Protein AF-A0A2D5MUA2-F1 (afdb_monomer_lite)

Radius of gyration: 17.24 Å; chains: 1; bounding box: 41×40×45 Å

pLDDT: mean 91.37, std 7.73, range [57.62, 98.69]

Structure (mmCIF, N/CA/C/O backbone):
data_AF-A0A2D5MUA2-F1
#
_entry.id   AF-A0A2D5MUA2-F1
#
loop_
_atom_site.group_PDB
_atom_site.id
_atom_site.type_symbol
_atom_site.label_atom_id
_atom_site.label_alt_id
_atom_site.label_comp_id
_atom_site.label_asym_id
_atom_site.label_entity_id
_atom_site.label_seq_id
_atom_site.pdbx_PDB_ins_code
_atom_site.Cartn_x
_atom_site.Cartn_y
_atom_site.Cartn_z
_atom_site.occupancy
_atom_site.B_iso_or_equiv
_atom_site.auth_seq_id
_atom_site.auth_comp_id
_atom_site.auth_asym_id
_atom_site.auth_atom_id
_atom_site.pdbx_PDB_model_num
ATOM 1 N N . MET A 1 1 ? 4.740 -18.039 5.216 1.00 57.62 1 MET A N 1
ATOM 2 C CA . MET A 1 1 ? 4.989 -17.213 6.431 1.00 57.62 1 MET A CA 1
ATOM 3 C C . MET A 1 1 ? 3.666 -16.824 7.130 1.00 57.62 1 MET A C 1
ATOM 5 O O . MET A 1 1 ? 2.622 -16.902 6.492 1.00 57.62 1 MET A O 1
ATOM 9 N N . SER A 1 2 ? 3.647 -16.429 8.418 1.00 77.00 2 SER A N 1
ATOM 10 C CA . SER A 1 2 ? 2.430 -15.904 9.090 1.00 77.00 2 SER A CA 1
ATOM 11 C C . SER A 1 2 ? 2.646 -14.478 9.602 1.00 77.00 2 SER A C 1
ATOM 13 O O . SER A 1 2 ? 3.037 -14.285 10.750 1.00 77.00 2 SER A O 1
ATOM 15 N N . ILE A 1 3 ? 2.367 -13.485 8.755 1.00 90.31 3 ILE A N 1
ATOM 16 C CA . ILE A 1 3 ? 2.336 -12.070 9.146 1.00 90.31 3 ILE A CA 1
ATOM 17 C C . ILE A 1 3 ? 0.995 -11.782 9.832 1.00 90.31 3 ILE A C 1
ATOM 19 O O . ILE A 1 3 ? -0.058 -12.104 9.282 1.00 90.31 3 ILE A O 1
ATOM 23 N N . LYS A 1 4 ? 1.037 -11.194 11.031 1.00 88.94 4 LYS A N 1
ATOM 24 C CA . LYS A 1 4 ? -0.146 -10.701 11.751 1.00 88.94 4 LYS A CA 1
ATOM 25 C C . LYS A 1 4 ? -0.216 -9.185 11.624 1.00 88.94 4 LYS A C 1
ATOM 27 O O . LYS A 1 4 ? 0.810 -8.524 11.768 1.00 88.94 4 LYS A O 1
ATOM 32 N N . ILE A 1 5 ? -1.411 -8.648 11.393 1.00 94.19 5 ILE A N 1
ATOM 33 C CA . ILE A 1 5 ? -1.631 -7.202 11.363 1.00 94.19 5 ILE A CA 1
ATOM 34 C C . ILE A 1 5 ? -2.099 -6.752 12.752 1.00 94.19 5 ILE A C 1
ATOM 36 O O . ILE A 1 5 ? -3.148 -7.217 13.200 1.00 94.19 5 ILE A O 1
ATOM 40 N N . PRO A 1 6 ? -1.343 -5.892 13.455 1.00 91.88 6 PRO A N 1
ATOM 41 C CA . PRO A 1 6 ? -1.720 -5.403 14.776 1.00 91.88 6 PRO A CA 1
ATOM 42 C C . PRO A 1 6 ? -2.764 -4.287 14.646 1.00 91.88 6 PRO A C 1
ATOM 44 O O . PRO A 1 6 ? -2.433 -3.111 14.739 1.00 91.88 6 PRO A O 1
ATOM 47 N N . VAL A 1 7 ? -4.020 -4.656 14.394 1.00 93.94 7 VAL A N 1
ATOM 48 C CA . VAL A 1 7 ? -5.143 -3.708 14.398 1.00 93.94 7 VAL A CA 1
ATOM 49 C C . VAL A 1 7 ? -5.643 -3.564 15.839 1.00 93.94 7 VAL A C 1
ATOM 51 O O . VAL A 1 7 ? -5.918 -4.570 16.487 1.00 93.94 7 VAL A O 1
ATOM 54 N N . ILE A 1 8 ? -5.713 -2.338 16.366 1.00 93.62 8 ILE A N 1
ATOM 55 C CA . ILE A 1 8 ? -6.045 -2.061 17.792 1.00 93.62 8 ILE A CA 1
ATOM 56 C C . ILE A 1 8 ? -7.199 -1.050 17.920 1.00 93.62 8 ILE A C 1
ATOM 58 O O . ILE A 1 8 ? -7.918 -1.077 18.916 1.00 93.62 8 ILE A O 1
ATOM 62 N N . THR A 1 9 ? -7.408 -0.179 16.928 1.00 95.44 9 THR A N 1
ATOM 63 C CA . THR A 1 9 ? -8.441 0.872 16.934 1.00 95.44 9 THR A CA 1
ATOM 64 C C . THR A 1 9 ? -9.553 0.582 15.926 1.00 95.44 9 THR A C 1
ATOM 66 O O . THR A 1 9 ? -9.309 -0.006 14.876 1.00 95.44 9 THR A O 1
ATOM 69 N N . GLU A 1 10 ? -10.771 1.055 16.214 1.00 96.75 10 GLU A N 1
ATOM 70 C CA . GLU A 1 10 ? -11.901 0.996 15.268 1.00 96.75 10 GLU A CA 1
ATOM 71 C C . GLU A 1 10 ? -11.691 1.933 14.070 1.00 96.75 10 GLU A C 1
ATOM 73 O O . GLU A 1 10 ? -12.189 1.656 12.984 1.00 96.75 10 GLU A O 1
ATOM 78 N N . ASN A 1 11 ? -10.926 3.016 14.242 1.00 97.88 11 ASN A N 1
ATOM 79 C CA . ASN A 1 11 ? -10.557 3.941 13.174 1.00 97.88 11 ASN A CA 1
ATOM 80 C C . ASN A 1 11 ? -9.172 3.609 12.619 1.00 97.88 11 ASN A C 1
ATOM 82 O O . ASN A 1 11 ? -8.168 3.666 13.339 1.00 97.88 11 ASN A O 1
ATOM 86 N N . VAL A 1 12 ? -9.127 3.283 11.329 1.00 98.19 12 VAL A N 1
ATOM 87 C CA . VAL A 1 12 ? -7.906 2.927 10.611 1.00 98.19 12 VAL A CA 1
ATOM 88 C C . VAL A 1 12 ? -7.730 3.819 9.393 1.00 98.19 12 VAL A C 1
ATOM 90 O O . VAL A 1 12 ? -8.519 3.784 8.457 1.00 98.19 12 VAL A O 1
ATOM 93 N N . ILE A 1 13 ? -6.644 4.576 9.382 1.00 98.69 13 ILE A N 1
ATOM 94 C CA . ILE A 1 13 ? -6.144 5.336 8.245 1.00 98.69 13 ILE A CA 1
ATOM 95 C C . ILE A 1 13 ? -5.177 4.443 7.467 1.00 98.69 13 ILE A C 1
ATOM 97 O O . ILE A 1 13 ? -4.262 3.852 8.039 1.00 98.69 13 ILE A O 1
ATOM 101 N N . ILE A 1 14 ? -5.345 4.339 6.151 1.00 98.44 14 ILE A N 1
ATOM 102 C CA . ILE A 1 14 ? -4.476 3.523 5.292 1.00 98.44 14 ILE A CA 1
ATOM 103 C C . ILE A 1 14 ? -3.882 4.378 4.178 1.00 98.44 14 ILE A C 1
ATOM 105 O O . ILE A 1 14 ? -4.609 4.995 3.399 1.00 98.44 14 ILE A O 1
ATOM 109 N N . ARG A 1 15 ? -2.547 4.376 4.064 1.00 97.94 15 ARG A N 1
ATOM 110 C CA . ARG A 1 15 ? -1.851 4.930 2.892 1.00 97.94 15 ARG A CA 1
ATOM 111 C C . ARG A 1 15 ? -2.078 3.999 1.697 1.00 97.94 15 ARG A C 1
ATOM 113 O O . ARG A 1 15 ? -1.343 3.027 1.506 1.00 97.94 15 ARG A O 1
ATOM 120 N N . LEU A 1 16 ? -3.115 4.277 0.909 1.00 97.62 16 LEU A N 1
ATOM 121 C CA . LEU A 1 16 ? -3.556 3.444 -0.205 1.00 97.62 16 LEU A CA 1
ATOM 122 C C . LEU A 1 16 ? -2.986 3.973 -1.524 1.00 97.62 16 LEU A C 1
ATOM 124 O O . LEU A 1 16 ? -3.477 4.941 -2.095 1.00 97.62 16 LEU A O 1
ATOM 128 N N . SER A 1 17 ? -1.927 3.334 -2.016 1.00 94.69 17 SER A N 1
ATOM 129 C CA . SER A 1 17 ? -1.241 3.739 -3.253 1.00 94.69 17 SER A CA 1
ATOM 130 C C . SER A 1 17 ? -1.781 3.078 -4.526 1.00 94.69 17 SER A C 1
ATOM 132 O O . SER A 1 17 ? -1.343 3.427 -5.618 1.00 94.69 17 SER A O 1
ATOM 134 N N . GLY A 1 18 ? -2.660 2.078 -4.400 1.00 95.50 18 GLY A N 1
ATOM 135 C CA . GLY A 1 18 ? -3.057 1.205 -5.515 1.00 95.50 18 GLY A CA 1
ATOM 136 C C . GLY A 1 18 ? -2.026 0.120 -5.861 1.00 95.50 18 GLY A C 1
ATOM 137 O O . GLY A 1 18 ? -2.222 -0.653 -6.796 1.00 95.50 18 GLY A O 1
ATOM 138 N N . GLY A 1 19 ? -0.916 0.039 -5.120 1.00 96.75 19 GLY A N 1
ATOM 139 C CA . GLY A 1 19 ? 0.095 -1.008 -5.272 1.00 96.75 19 GLY A CA 1
ATOM 140 C C . GLY A 1 19 ? -0.270 -2.314 -4.559 1.00 96.75 19 GLY A C 1
ATOM 141 O O . GLY A 1 19 ? -1.112 -2.336 -3.664 1.00 96.75 19 GLY A O 1
ATOM 142 N N . ALA A 1 20 ? 0.418 -3.405 -4.922 1.00 97.75 20 ALA A N 1
ATOM 143 C CA . ALA A 1 20 ? 0.192 -4.735 -4.340 1.00 97.75 20 ALA A CA 1
ATOM 144 C C . ALA A 1 20 ? 0.259 -4.738 -2.806 1.00 97.75 20 ALA A C 1
ATOM 146 O O . ALA A 1 20 ? -0.588 -5.344 -2.152 1.00 97.75 20 ALA A O 1
ATOM 147 N N . ASP A 1 21 ? 1.257 -4.056 -2.247 1.00 98.00 21 ASP A N 1
ATOM 148 C CA . ASP A 1 21 ? 1.555 -4.063 -0.820 1.00 98.00 21 ASP A CA 1
ATOM 149 C C . ASP A 1 21 ? 0.457 -3.348 -0.003 1.00 98.00 21 ASP A C 1
ATOM 151 O O . ASP A 1 21 ? -0.008 -3.875 1.004 1.00 98.00 21 ASP A O 1
ATOM 155 N N . SER A 1 22 ? -0.011 -2.172 -0.440 1.00 98.06 22 SER A N 1
ATOM 156 C CA . SER A 1 22 ? -1.077 -1.437 0.263 1.00 98.06 22 SER A CA 1
ATOM 157 C C . SER A 1 22 ? -2.445 -2.108 0.105 1.00 98.06 22 SER A C 1
ATOM 159 O O . SER A 1 22 ? -3.216 -2.146 1.064 1.00 98.06 22 SER A O 1
ATOM 161 N N . ALA A 1 23 ? -2.717 -2.709 -1.057 1.00 98.44 23 ALA A N 1
ATOM 162 C CA . ALA A 1 23 ? -3.944 -3.455 -1.318 1.00 98.44 23 ALA A CA 1
ATOM 163 C C . ALA A 1 23 ? -4.088 -4.693 -0.416 1.00 98.44 23 ALA A C 1
ATOM 165 O O . ALA A 1 23 ? -5.120 -4.865 0.237 1.00 98.44 23 ALA A O 1
ATOM 166 N N . ILE A 1 24 ? -3.045 -5.531 -0.319 1.00 98.38 24 ILE A N 1
ATOM 167 C CA . ILE A 1 24 ? -3.094 -6.720 0.547 1.00 98.38 24 ILE A CA 1
ATOM 168 C C . ILE A 1 24 ? -3.141 -6.334 2.023 1.00 98.38 24 ILE A C 1
ATOM 170 O O . ILE A 1 24 ? -3.828 -6.990 2.800 1.00 98.38 24 ILE A O 1
ATOM 174 N N . LEU A 1 25 ? -2.448 -5.257 2.416 1.00 98.50 25 LEU A N 1
ATOM 175 C CA . LEU A 1 25 ? -2.487 -4.768 3.790 1.00 98.50 25 LEU A CA 1
ATOM 176 C C . LEU A 1 25 ? -3.910 -4.382 4.181 1.00 98.50 25 LEU A C 1
ATOM 178 O O . LEU A 1 25 ? -4.387 -4.813 5.226 1.00 98.50 25 LEU A O 1
ATOM 182 N N . LEU A 1 26 ? -4.595 -3.622 3.327 1.00 98.31 26 LEU A N 1
ATOM 183 C CA . LEU A 1 26 ? -5.971 -3.224 3.576 1.00 98.31 26 LEU A CA 1
ATOM 184 C C . LEU A 1 26 ? -6.907 -4.438 3.683 1.00 98.31 26 LEU A C 1
ATOM 186 O O . LEU A 1 26 ? -7.670 -4.537 4.643 1.00 98.31 26 LEU A O 1
ATOM 190 N N . TRP A 1 27 ? -6.785 -5.410 2.775 1.00 97.88 27 TRP A N 1
ATOM 191 C CA . TRP A 1 27 ? -7.544 -6.659 2.879 1.00 97.88 27 TRP A CA 1
ATOM 192 C C . TRP A 1 27 ? -7.291 -7.376 4.216 1.00 97.88 27 TRP A C 1
ATOM 194 O O . TRP A 1 27 ? -8.229 -7.813 4.889 1.00 97.88 27 TRP A O 1
ATOM 204 N N . MET A 1 28 ? -6.024 -7.468 4.637 1.00 97.31 28 MET A N 1
ATOM 205 C CA . MET A 1 28 ? -5.650 -8.129 5.887 1.00 97.31 28 MET A CA 1
ATOM 206 C C . MET A 1 28 ? -6.173 -7.381 7.119 1.00 97.31 28 MET A C 1
ATOM 208 O O . MET A 1 28 ? -6.610 -8.042 8.056 1.00 97.31 28 MET A O 1
ATOM 212 N N . ILE A 1 29 ? -6.186 -6.042 7.121 1.00 97.19 29 ILE A N 1
ATOM 213 C CA . ILE A 1 29 ? -6.790 -5.226 8.192 1.00 97.19 29 ILE A CA 1
ATOM 214 C C . ILE A 1 29 ? -8.269 -5.598 8.356 1.00 97.19 29 ILE A C 1
ATOM 216 O O . ILE A 1 29 ? -8.696 -5.960 9.453 1.00 97.19 29 ILE A O 1
ATOM 220 N N . CYS A 1 30 ? -9.033 -5.582 7.260 1.00 96.44 30 CYS A N 1
ATOM 221 C CA . CYS A 1 30 ? -10.453 -5.928 7.274 1.00 96.44 30 CYS A CA 1
ATOM 222 C C . CYS A 1 30 ? -10.699 -7.361 7.765 1.00 96.44 30 CYS A C 1
ATOM 224 O O . CYS A 1 30 ? -11.606 -7.608 8.563 1.00 96.44 30 CYS A O 1
ATOM 226 N N . ASN A 1 31 ? -9.893 -8.317 7.297 1.00 93.56 31 ASN A N 1
ATOM 227 C CA . ASN A 1 31 ? -10.057 -9.726 7.639 1.00 93.56 31 ASN A CA 1
ATOM 228 C C . ASN A 1 31 ? -9.646 -10.052 9.086 1.00 93.56 31 ASN A C 1
ATOM 230 O O . ASN A 1 31 ? -10.291 -10.877 9.734 1.00 93.56 31 ASN A O 1
ATOM 234 N N . GLU A 1 32 ? -8.592 -9.419 9.609 1.00 91.69 32 GLU A N 1
ATOM 235 C CA . GLU A 1 32 ? -8.201 -9.574 11.014 1.00 91.69 32 GLU A CA 1
ATOM 236 C C . GLU A 1 32 ? -9.253 -8.964 11.945 1.00 91.69 32 GLU A C 1
ATOM 238 O O . GLU A 1 32 ? -9.706 -9.638 12.870 1.00 91.69 32 GLU A O 1
ATOM 243 N N . TRP A 1 33 ? -9.724 -7.747 11.653 1.00 93.81 33 TRP A N 1
ATOM 244 C CA . TRP A 1 33 ? -10.684 -7.055 12.516 1.00 93.81 33 TRP A CA 1
ATOM 245 C C . TRP A 1 33 ? -12.080 -7.681 12.523 1.00 93.81 33 TRP A C 1
ATOM 247 O O . TRP A 1 33 ? -12.782 -7.627 13.531 1.00 93.81 33 TRP A O 1
ATOM 257 N N . LYS A 1 34 ? -12.490 -8.346 11.434 1.00 88.19 34 LYS A N 1
ATOM 258 C CA . LYS A 1 34 ? -13.773 -9.069 11.362 1.00 88.19 34 LYS A CA 1
ATOM 259 C C . LYS A 1 34 ? -13.977 -10.043 12.536 1.00 88.19 34 LYS A C 1
ATOM 261 O O . LYS A 1 34 ? -15.114 -10.320 12.911 1.00 88.19 34 LYS A O 1
ATOM 266 N N . LYS A 1 35 ? -12.890 -10.554 13.124 1.00 84.56 35 LYS A N 1
ATOM 267 C CA . LYS A 1 35 ? -12.904 -11.487 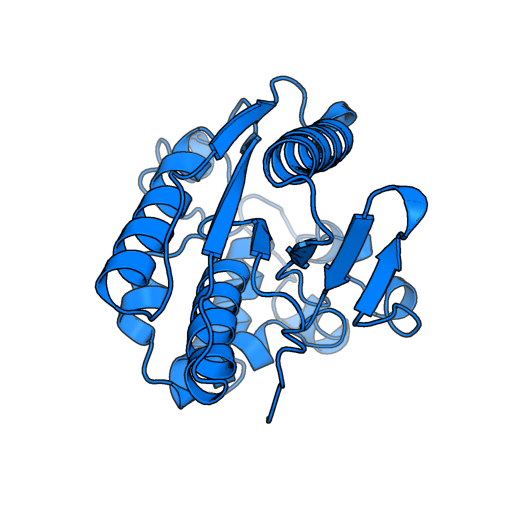14.263 1.00 84.56 35 LYS A CA 1
ATOM 268 C C . LYS A 1 35 ? -13.302 -10.820 15.587 1.00 84.56 35 LYS A C 1
ATOM 270 O O . LYS A 1 35 ? -13.776 -11.514 16.480 1.00 84.56 35 LYS A O 1
ATOM 275 N N . GLU A 1 36 ? -13.149 -9.501 15.702 1.00 84.94 36 GLU A N 1
ATOM 276 C CA . GLU A 1 36 ? -13.382 -8.733 16.933 1.00 84.94 36 GLU A CA 1
ATOM 277 C C . GLU A 1 36 ? -14.863 -8.396 17.175 1.00 84.94 36 GLU A C 1
ATOM 279 O O . GLU A 1 36 ? -15.227 -7.976 18.272 1.00 84.94 36 GLU A O 1
ATOM 284 N N . ASN A 1 37 ? -15.735 -8.579 16.172 1.00 83.38 37 ASN A N 1
ATOM 285 C CA . ASN A 1 37 ? -17.165 -8.236 16.231 1.00 83.38 37 ASN A CA 1
ATOM 286 C C . ASN A 1 37 ? -17.435 -6.783 16.696 1.00 83.38 37 ASN A C 1
ATOM 288 O O . ASN A 1 37 ? -18.401 -6.510 17.411 1.00 83.38 37 ASN A O 1
ATOM 292 N N . LYS A 1 38 ? -16.559 -5.856 16.289 1.00 89.38 38 LYS A N 1
ATOM 293 C CA . LYS A 1 38 ? -16.644 -4.408 16.529 1.00 89.38 38 LYS A CA 1
ATOM 294 C C . LYS A 1 38 ? -16.694 -3.641 15.207 1.00 89.38 38 LYS A C 1
ATOM 296 O O . LYS A 1 38 ? -16.220 -4.171 14.193 1.00 89.38 38 LYS A O 1
ATOM 301 N N . PRO A 1 39 ? -17.230 -2.408 15.182 1.00 93.94 39 PRO A N 1
ATOM 302 C CA . PRO A 1 39 ? -17.137 -1.544 14.011 1.00 93.94 39 PRO A CA 1
ATOM 303 C C . PRO A 1 39 ? -15.683 -1.383 13.551 1.00 93.94 39 PRO A C 1
ATOM 305 O O . PRO A 1 39 ? -14.764 -1.359 14.362 1.00 93.94 39 PRO A O 1
ATOM 308 N N . LEU A 1 40 ? -15.476 -1.306 12.240 1.00 97.31 40 LEU A N 1
ATOM 309 C CA . LEU A 1 40 ? -14.219 -0.868 11.638 1.00 97.31 40 LEU A CA 1
ATOM 310 C C . LEU A 1 40 ? -14.563 0.273 10.699 1.00 97.31 40 LEU A C 1
ATOM 312 O O . LEU A 1 40 ? -15.381 0.068 9.808 1.00 97.31 40 LEU A O 1
ATOM 316 N N . THR A 1 41 ? -13.925 1.422 10.857 1.00 98.12 41 THR A N 1
ATOM 317 C CA . THR A 1 41 ? -13.997 2.531 9.911 1.00 98.12 41 THR A CA 1
ATOM 318 C C . THR A 1 41 ? -12.641 2.695 9.242 1.00 98.12 41 THR A C 1
ATOM 320 O O . THR A 1 41 ? -11.626 2.929 9.901 1.00 98.12 41 THR A O 1
ATOM 323 N N . VAL A 1 42 ? -12.627 2.563 7.919 1.00 98.50 42 VAL A N 1
ATOM 324 C CA . VAL A 1 42 ? -11.430 2.692 7.089 1.00 98.50 42 VAL A CA 1
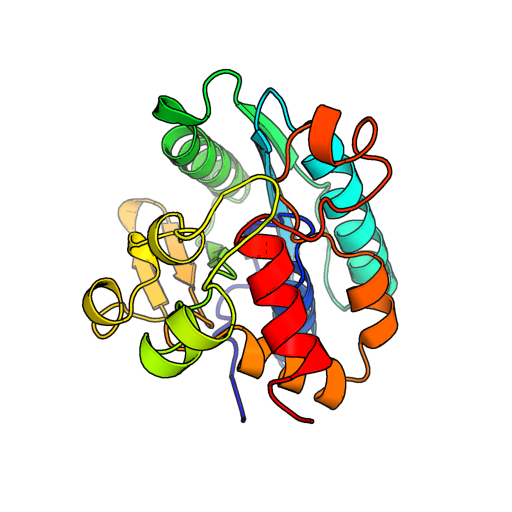ATOM 325 C C . VAL A 1 42 ? -11.413 4.072 6.445 1.00 98.50 42 VAL A C 1
ATOM 327 O O . VAL A 1 42 ? -12.376 4.467 5.791 1.00 98.50 42 VAL A O 1
ATOM 330 N N . TRP A 1 43 ? -10.288 4.766 6.577 1.00 98.50 43 TRP A N 1
ATOM 331 C CA . TRP A 1 43 ? -10.009 6.086 6.024 1.00 98.50 43 TRP A CA 1
ATOM 332 C C . TRP A 1 43 ? -8.867 5.979 5.001 1.00 98.50 43 TRP A C 1
ATOM 334 O O . TRP A 1 43 ? -7.688 6.056 5.366 1.00 98.50 43 TRP A O 1
ATOM 344 N N . PRO A 1 44 ? -9.174 5.740 3.714 1.00 98.19 44 PRO A N 1
ATOM 345 C CA . PRO A 1 44 ? -8.154 5.599 2.690 1.00 98.19 44 PRO A CA 1
ATOM 346 C C . PRO A 1 44 ? -7.630 6.965 2.254 1.00 98.19 44 PRO A C 1
ATOM 348 O O . PRO A 1 44 ? -8.400 7.844 1.863 1.00 98.19 44 PRO A O 1
ATOM 351 N N . ILE A 1 45 ? -6.307 7.115 2.286 1.00 97.94 45 ILE A N 1
ATOM 352 C CA . ILE A 1 45 ? -5.612 8.335 1.874 1.00 97.94 45 ILE A CA 1
ATOM 353 C C . ILE A 1 45 ? -4.582 8.049 0.781 1.00 97.94 45 ILE A C 1
ATOM 355 O O . ILE A 1 45 ? -3.880 7.033 0.810 1.00 97.94 45 ILE A O 1
ATOM 359 N N . THR A 1 46 ? -4.448 8.976 -0.163 1.00 96.12 46 THR A N 1
ATOM 360 C CA . THR A 1 46 ? -3.505 8.885 -1.281 1.00 96.12 46 THR A CA 1
ATOM 361 C C . THR A 1 46 ? -2.891 10.253 -1.555 1.00 96.12 46 THR A C 1
ATOM 363 O O . THR A 1 46 ? -3.600 11.238 -1.726 1.00 96.12 46 THR A O 1
ATOM 366 N N . ILE A 1 47 ? -1.565 10.321 -1.665 1.00 94.94 47 ILE A N 1
ATOM 367 C CA . ILE A 1 47 ? -0.903 11.492 -2.247 1.00 94.94 47 ILE A CA 1
ATOM 368 C C . ILE A 1 47 ? -0.592 11.166 -3.701 1.00 94.94 47 ILE A C 1
ATOM 370 O O . ILE A 1 47 ? 0.094 10.189 -3.994 1.00 94.94 47 ILE A O 1
ATOM 374 N N . ILE A 1 48 ? -1.138 11.971 -4.605 1.00 91.56 48 ILE A N 1
ATOM 375 C CA . ILE A 1 48 ? -0.920 11.877 -6.040 1.00 91.56 48 ILE A CA 1
ATOM 376 C C . ILE A 1 48 ? 0.322 12.697 -6.362 1.00 91.56 48 ILE A C 1
ATOM 378 O O . ILE A 1 48 ? 0.360 13.911 -6.173 1.00 91.56 48 ILE A O 1
ATOM 382 N N . HIS A 1 49 ? 1.340 12.035 -6.883 1.00 88.12 49 HIS A N 1
ATOM 383 C CA . HIS A 1 49 ? 2.524 12.683 -7.415 1.00 88.12 49 HIS A CA 1
ATOM 384 C C . HIS A 1 49 ? 2.133 13.499 -8.664 1.00 88.12 49 HIS A C 1
ATOM 386 O O . HIS A 1 49 ? 1.505 12.964 -9.578 1.00 88.12 49 HIS A O 1
ATOM 392 N N . GLY 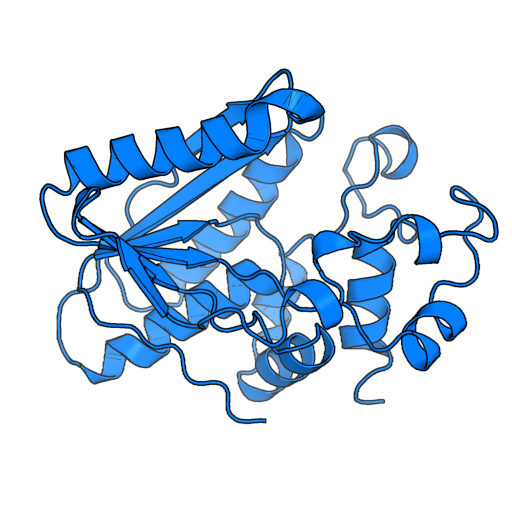A 1 50 ? 2.538 14.773 -8.742 1.00 81.56 50 GLY A N 1
ATOM 393 C CA . GLY A 1 50 ? 2.051 15.755 -9.730 1.00 81.56 50 GLY A CA 1
ATOM 394 C C . GLY A 1 50 ? 2.095 15.327 -11.202 1.00 81.56 50 GLY A C 1
ATOM 395 O O . GLY A 1 50 ? 1.243 15.702 -11.997 1.00 81.56 50 GLY A O 1
ATOM 396 N N . VAL A 1 51 ? 3.060 14.480 -11.561 1.00 80.38 51 VAL A N 1
ATOM 397 C CA . VAL A 1 51 ? 3.254 13.945 -12.924 1.00 80.38 51 VAL A CA 1
ATOM 398 C C . VAL A 1 51 ? 2.784 12.490 -13.109 1.00 80.38 51 VAL A C 1
ATOM 400 O O . VAL A 1 51 ? 3.001 11.907 -14.165 1.00 80.38 51 VAL A O 1
ATOM 403 N N . ARG A 1 52 ? 2.191 11.866 -12.083 1.00 81.94 52 ARG A N 1
ATOM 404 C CA . ARG A 1 52 ? 1.732 10.462 -12.074 1.00 81.94 52 ARG A CA 1
ATOM 405 C C . ARG A 1 52 ? 0.261 10.393 -11.661 1.00 81.94 52 ARG A C 1
ATOM 407 O O . ARG A 1 52 ? -0.121 9.670 -10.744 1.00 81.94 52 ARG A O 1
ATOM 414 N N . ASN A 1 53 ? -0.574 11.155 -12.358 1.00 74.62 53 ASN A N 1
ATOM 415 C CA . ASN A 1 53 ? -2.012 11.266 -12.095 1.00 74.62 53 ASN A CA 1
ATOM 416 C C . ASN A 1 53 ? -2.774 9.924 -12.133 1.00 74.62 53 ASN A C 1
ATOM 418 O O . ASN A 1 53 ? -3.848 9.826 -11.554 1.00 74.62 53 ASN A O 1
ATOM 422 N N . TRP A 1 54 ? -2.216 8.872 -12.740 1.00 83.12 54 TRP A N 1
ATOM 423 C CA . TRP A 1 54 ? -2.772 7.515 -12.705 1.00 83.12 54 TRP A CA 1
ATOM 424 C C . TRP A 1 54 ? -2.823 6.895 -11.300 1.00 83.12 54 TRP A C 1
ATOM 426 O O . TRP A 1 54 ? -3.546 5.920 -11.104 1.00 83.12 54 TRP A O 1
ATOM 436 N N . GLN A 1 55 ? -2.074 7.412 -10.319 1.00 88.25 55 GLN A N 1
ATOM 437 C CA . GLN A 1 55 ? -2.065 6.860 -8.959 1.00 88.25 55 GLN A CA 1
ATOM 438 C C . GLN A 1 55 ? -3.461 6.865 -8.327 1.00 88.25 55 GLN A C 1
ATOM 440 O O . GLN A 1 55 ? -3.837 5.882 -7.693 1.00 88.25 55 GLN A O 1
ATOM 445 N N . SER A 1 56 ? -4.257 7.917 -8.553 1.00 89.25 56 SER A N 1
ATOM 446 C CA . SER A 1 56 ? -5.638 7.964 -8.064 1.00 89.25 56 SER A CA 1
ATOM 447 C C . SER A 1 56 ? -6.513 6.896 -8.710 1.00 89.25 56 SER A C 1
ATOM 449 O O . SER A 1 56 ? -7.288 6.264 -8.009 1.00 89.25 56 SER A O 1
ATOM 451 N N . TYR A 1 57 ? -6.345 6.633 -10.010 1.00 91.81 57 TYR A N 1
ATOM 452 C CA . TYR A 1 57 ? -7.091 5.591 -10.717 1.00 91.81 57 TYR A CA 1
ATOM 453 C C . TYR A 1 57 ? -6.845 4.204 -10.112 1.00 91.81 57 TYR A C 1
ATOM 455 O O . TYR A 1 57 ? -7.792 3.517 -9.747 1.00 91.81 57 TYR A O 1
ATOM 463 N N . HIS A 1 58 ? -5.580 3.799 -9.954 1.00 94.25 58 HIS A N 1
ATOM 464 C CA . HIS A 1 58 ? -5.252 2.472 -9.408 1.00 94.25 58 HIS A CA 1
ATOM 465 C C . HIS A 1 58 ? -5.616 2.354 -7.926 1.00 94.25 58 HIS A C 1
ATOM 467 O O . HIS A 1 58 ? -6.081 1.308 -7.481 1.00 94.25 58 HIS A O 1
ATOM 473 N N . ALA A 1 59 ? -5.448 3.429 -7.153 1.00 96.06 59 ALA A N 1
ATOM 474 C CA . ALA A 1 59 ? -5.875 3.447 -5.760 1.00 96.06 59 ALA A CA 1
ATOM 475 C C . ALA A 1 59 ? -7.407 3.347 -5.624 1.00 96.06 59 ALA A C 1
ATOM 477 O O . ALA A 1 59 ? -7.871 2.593 -4.771 1.00 96.06 59 ALA A O 1
ATOM 478 N N . GLN A 1 60 ? -8.167 4.005 -6.508 1.00 96.25 60 GLN A N 1
ATOM 479 C CA . GLN A 1 60 ? -9.629 3.912 -6.559 1.00 96.25 60 GLN A CA 1
ATOM 480 C C . GLN A 1 60 ? -10.097 2.501 -6.921 1.00 96.25 60 GLN A C 1
ATOM 482 O O . GLN A 1 60 ? -10.969 1.967 -6.249 1.00 96.25 60 GLN A O 1
ATOM 487 N N . GLN A 1 61 ? -9.473 1.845 -7.906 1.00 97.12 61 GLN A N 1
ATOM 488 C CA . GLN A 1 61 ? -9.818 0.460 -8.251 1.00 97.12 61 GLN A CA 1
ATOM 489 C C . GLN A 1 61 ? -9.640 -0.497 -7.067 1.00 97.12 61 GLN A C 1
ATOM 491 O O . GLN A 1 61 ? -10.488 -1.353 -6.817 1.00 97.12 61 GLN A O 1
ATOM 496 N N . VAL A 1 62 ? -8.536 -0.353 -6.327 1.00 98.25 62 VAL A N 1
ATOM 497 C CA . VAL A 1 62 ? -8.294 -1.153 -5.121 1.00 98.25 62 VAL A CA 1
ATOM 498 C C . VAL A 1 62 ? -9.314 -0.825 -4.033 1.00 98.25 62 VAL A C 1
ATOM 500 O O . VAL A 1 62 ? -9.821 -1.744 -3.394 1.00 98.25 62 VAL A O 1
ATOM 503 N N . TYR A 1 63 ? -9.619 0.457 -3.819 1.00 98.25 63 TYR A N 1
ATOM 504 C CA . TYR A 1 63 ? -10.644 0.881 -2.869 1.00 98.25 63 TYR A CA 1
ATOM 505 C C . TYR A 1 63 ? -12.002 0.249 -3.191 1.00 98.25 63 TYR A C 1
ATOM 507 O O . TYR A 1 63 ? -12.587 -0.378 -2.310 1.00 98.25 63 TYR A O 1
ATOM 515 N N . ASP A 1 64 ? -12.453 0.343 -4.443 1.00 98.12 64 ASP A N 1
ATOM 516 C CA . ASP A 1 64 ? -13.737 -0.199 -4.892 1.00 98.12 64 ASP A CA 1
ATOM 517 C C . ASP A 1 64 ? -13.792 -1.716 -4.668 1.00 98.12 64 ASP A C 1
ATOM 519 O O . ASP A 1 64 ? -14.713 -2.218 -4.023 1.00 98.12 64 ASP A O 1
ATOM 523 N N . TYR A 1 65 ? -12.748 -2.442 -5.092 1.00 98.38 65 TYR A N 1
ATOM 524 C CA . TYR A 1 65 ? -12.658 -3.888 -4.886 1.00 98.38 65 TYR A CA 1
ATOM 525 C C . TYR A 1 65 ? -12.752 -4.259 -3.405 1.00 98.38 65 TYR A C 1
ATOM 527 O O . TYR A 1 65 ? -13.497 -5.163 -3.031 1.00 98.38 65 TYR A O 1
ATOM 535 N N . ILE A 1 66 ? -11.980 -3.596 -2.541 1.00 98.00 66 ILE A N 1
ATOM 536 C CA . ILE A 1 66 ? -11.976 -3.914 -1.111 1.00 98.00 66 ILE A CA 1
ATOM 537 C C . ILE A 1 66 ? -13.330 -3.574 -0.491 1.00 98.00 66 ILE A C 1
ATOM 539 O O . ILE A 1 66 ? -13.864 -4.389 0.255 1.00 98.00 66 ILE A O 1
ATOM 543 N N . GLN A 1 67 ? -13.892 -2.406 -0.793 1.00 97.25 67 GLN A N 1
ATOM 544 C CA . GLN A 1 67 ? -15.181 -1.987 -0.253 1.00 97.25 67 GLN A CA 1
ATOM 545 C C . GLN A 1 67 ? -16.288 -2.995 -0.598 1.00 97.25 67 GLN A C 1
ATOM 547 O O . GLN A 1 67 ? -17.136 -3.287 0.241 1.00 97.25 67 GLN A O 1
ATOM 552 N N . GLU A 1 68 ? -16.261 -3.563 -1.805 1.00 97.00 68 GLU A N 1
ATOM 553 C CA . GLU A 1 68 ? -17.227 -4.576 -2.241 1.00 97.00 68 GLU A CA 1
ATOM 554 C C . GLU A 1 68 ? -17.012 -5.953 -1.591 1.00 97.00 68 GLU A C 1
ATOM 556 O O . GLU A 1 68 ? -17.967 -6.714 -1.428 1.00 97.00 68 GLU A O 1
ATOM 561 N N . ASN A 1 69 ? -15.773 -6.292 -1.217 1.00 96.56 69 ASN A N 1
ATOM 562 C CA . ASN A 1 69 ? -15.388 -7.658 -0.839 1.00 96.56 69 ASN A CA 1
ATOM 563 C C . ASN A 1 69 ? -14.957 -7.820 0.631 1.00 96.56 69 ASN A C 1
ATOM 565 O O . ASN A 1 69 ? -14.685 -8.941 1.074 1.00 96.56 69 ASN A O 1
ATOM 569 N N . CYS A 1 70 ? -14.877 -6.740 1.410 1.00 95.19 70 CYS A N 1
ATOM 570 C CA . CYS A 1 70 ? -14.346 -6.755 2.772 1.00 95.19 70 CYS A CA 1
ATOM 571 C C . CYS A 1 70 ? -15.299 -6.157 3.815 1.00 95.19 70 CYS A C 1
ATOM 573 O O . CYS A 1 70 ? -16.180 -5.356 3.529 1.00 95.19 70 CYS A O 1
ATOM 575 N N . TYR A 1 71 ? -15.096 -6.560 5.074 1.00 92.94 71 TYR A N 1
ATOM 576 C CA . TYR A 1 71 ? -15.780 -5.971 6.224 1.00 92.94 71 TYR A CA 1
ATOM 577 C C . TYR A 1 71 ? -15.191 -4.596 6.562 1.00 92.94 71 TYR A C 1
ATOM 579 O O . TYR A 1 71 ? -13.973 -4.459 6.681 1.00 92.94 71 TYR A O 1
ATOM 587 N N . GLY A 1 72 ? -16.059 -3.612 6.782 1.00 95.12 72 GLY A N 1
ATOM 588 C CA . GLY A 1 72 ? -15.696 -2.275 7.238 1.00 95.12 72 GLY A CA 1
ATOM 589 C C . GLY A 1 72 ? -16.676 -1.222 6.731 1.00 95.12 72 GLY A C 1
ATOM 590 O O . GLY A 1 72 ? -17.363 -1.419 5.734 1.00 95.12 72 GLY A O 1
ATOM 591 N N . ASN A 1 73 ? -16.744 -0.101 7.436 1.00 97.06 73 ASN A N 1
ATOM 592 C CA . ASN A 1 73 ? -17.329 1.139 6.960 1.00 97.06 73 ASN A CA 1
ATOM 593 C C . ASN A 1 73 ? -16.229 1.935 6.248 1.00 97.06 73 ASN A C 1
ATOM 595 O O . ASN A 1 73 ? -15.275 2.383 6.883 1.00 97.06 73 ASN A O 1
ATOM 599 N N . PHE A 1 74 ? -16.327 2.073 4.932 1.00 98.19 74 PHE A N 1
ATOM 600 C CA . PHE A 1 74 ? -15.298 2.724 4.129 1.00 98.19 74 PHE A CA 1
ATOM 601 C C . PHE A 1 74 ? -15.655 4.187 3.909 1.00 98.19 74 PHE A C 1
ATOM 603 O O . PHE A 1 74 ? -16.634 4.511 3.240 1.00 98.19 74 PHE A O 1
ATOM 610 N N . MET A 1 75 ? -14.834 5.083 4.448 1.00 98.19 75 MET A N 1
ATOM 611 C CA . MET A 1 75 ? -14.943 6.504 4.144 1.00 98.19 75 MET A CA 1
ATOM 612 C C . MET A 1 75 ? -14.499 6.761 2.700 1.00 98.19 75 MET A C 1
ATOM 614 O O . MET A 1 75 ? -13.670 6.007 2.178 1.00 98.19 75 MET A O 1
ATOM 618 N N . PRO A 1 76 ? -15.020 7.812 2.038 1.00 96.75 76 PRO A N 1
ATOM 619 C CA . PRO A 1 76 ? -14.573 8.174 0.700 1.00 96.75 76 PRO A CA 1
ATOM 620 C C . PRO A 1 76 ? -13.054 8.346 0.653 1.00 96.75 76 PRO A C 1
ATOM 622 O O . PRO A 1 76 ? -12.469 8.983 1.534 1.00 96.75 76 PRO A O 1
ATOM 625 N N . GLN A 1 77 ? -12.422 7.793 -0.381 1.00 94.75 77 GLN A N 1
ATOM 626 C CA . GLN A 1 77 ? -10.986 7.937 -0.579 1.00 94.75 77 GLN A CA 1
ATOM 627 C C . GLN A 1 77 ? -10.602 9.414 -0.713 1.00 94.75 77 GLN A C 1
ATOM 629 O O . GLN A 1 77 ? -11.139 10.141 -1.550 1.00 94.75 77 GLN A O 1
ATOM 634 N N . ARG A 1 78 ? -9.630 9.851 0.094 1.00 95.81 78 ARG A N 1
ATOM 635 C CA . ARG A 1 78 ? -9.071 11.205 0.015 1.00 95.81 78 ARG A CA 1
ATOM 636 C C . ARG A 1 78 ? -7.789 11.189 -0.781 1.00 95.81 78 ARG A C 1
ATOM 638 O O . ARG A 1 78 ? -6.858 10.456 -0.449 1.00 95.81 78 ARG A O 1
ATOM 645 N N . ALA A 1 79 ? -7.732 12.028 -1.805 1.00 94.75 79 ALA A N 1
ATOM 646 C CA . ALA A 1 79 ? -6.555 12.153 -2.638 1.00 94.75 79 ALA A CA 1
ATOM 647 C C . ALA A 1 79 ? -6.121 13.613 -2.760 1.00 94.75 79 ALA A C 1
ATOM 649 O O . ALA A 1 79 ? -6.914 14.462 -3.164 1.00 94.75 79 ALA A O 1
ATOM 650 N N . TRP A 1 80 ? -4.861 13.898 -2.432 1.00 95.19 80 TRP A N 1
ATOM 651 C CA . TRP A 1 80 ? -4.262 15.223 -2.611 1.00 95.19 80 TRP A CA 1
ATOM 652 C C . TRP A 1 80 ? -3.207 15.196 -3.703 1.00 95.19 80 TRP A C 1
ATOM 654 O O . TRP A 1 80 ? -2.381 14.288 -3.753 1.00 95.19 80 TRP A O 1
ATOM 664 N N . LEU A 1 81 ? -3.221 16.209 -4.565 1.00 94.12 81 LEU A N 1
ATOM 665 C CA . LEU A 1 81 ? -2.178 16.416 -5.561 1.00 94.12 81 LEU A CA 1
ATOM 666 C C . LEU A 1 81 ? -0.980 17.110 -4.908 1.00 94.12 81 LEU A C 1
ATOM 668 O O . LEU A 1 81 ? -1.117 18.211 -4.387 1.00 94.12 81 LEU A O 1
ATOM 672 N N . CYS A 1 82 ? 0.191 16.483 -4.974 1.00 93.19 82 CYS A N 1
ATOM 673 C CA . CYS A 1 82 ? 1.461 17.089 -4.597 1.00 93.19 82 CYS A CA 1
ATOM 674 C C . CYS A 1 82 ? 2.207 17.492 -5.875 1.00 93.19 82 CYS A C 1
ATOM 676 O O . CYS A 1 82 ? 2.697 16.631 -6.612 1.00 93.19 82 CYS A O 1
ATOM 678 N N . GLU A 1 83 ? 2.263 18.795 -6.162 1.00 89.19 83 GLU A N 1
ATOM 679 C CA . GLU A 1 83 ? 2.889 19.329 -7.381 1.00 89.19 83 GLU A CA 1
ATOM 680 C C . GLU A 1 83 ? 4.415 19.164 -7.382 1.00 89.19 83 GLU A C 1
ATOM 682 O O . GLU A 1 83 ? 4.994 18.854 -8.426 1.00 89.19 83 GLU A O 1
ATOM 687 N N . ASN A 1 84 ? 5.054 19.284 -6.211 1.00 89.50 84 ASN A N 1
ATOM 688 C CA . ASN A 1 84 ? 6.501 19.143 -6.028 1.00 89.50 84 ASN A CA 1
ATOM 689 C C . ASN A 1 84 ? 6.874 17.962 -5.103 1.00 89.50 84 ASN A C 1
ATOM 691 O O . ASN A 1 84 ? 7.413 18.128 -4.009 1.00 89.50 84 ASN A O 1
ATOM 695 N N . PRO A 1 85 ? 6.635 16.721 -5.546 1.00 84.88 85 PRO A N 1
ATOM 696 C CA . PRO A 1 85 ? 6.782 15.530 -4.713 1.00 84.88 85 PRO A CA 1
ATOM 697 C C . PRO A 1 85 ? 8.234 15.165 -4.385 1.00 84.88 85 PRO A C 1
ATOM 699 O O . PRO A 1 85 ? 8.472 14.264 -3.588 1.00 84.88 85 PRO A O 1
ATOM 702 N N . LYS A 1 86 ? 9.224 15.839 -4.980 1.00 84.94 86 LYS A N 1
ATOM 703 C CA . LYS A 1 86 ? 10.624 15.667 -4.573 1.00 84.94 86 LYS A CA 1
ATOM 704 C C . LYS A 1 86 ? 10.916 16.307 -3.220 1.00 84.94 86 LYS A C 1
ATOM 706 O O . LYS A 1 86 ? 11.782 15.809 -2.509 1.00 84.94 86 LYS A O 1
ATOM 711 N N . GLU A 1 87 ? 10.227 17.395 -2.904 1.00 87.69 87 GLU A N 1
ATOM 712 C CA . GLU A 1 87 ? 10.468 18.187 -1.697 1.00 87.69 87 GLU A CA 1
ATOM 713 C C . GLU A 1 87 ? 9.343 17.969 -0.682 1.00 87.69 87 GLU A C 1
ATOM 715 O O . GLU A 1 87 ? 9.621 17.711 0.484 1.00 87.69 87 GLU A O 1
ATOM 720 N N . ASP A 1 88 ? 8.089 17.925 -1.144 1.00 92.44 88 ASP A N 1
ATOM 721 C CA . ASP A 1 88 ? 6.935 18.093 -0.254 1.00 92.44 88 ASP A CA 1
ATOM 722 C C . ASP A 1 88 ? 6.138 16.801 -0.009 1.00 92.44 88 ASP A C 1
ATOM 724 O O . ASP A 1 88 ? 5.165 16.796 0.742 1.00 92.44 88 ASP A O 1
ATOM 728 N N . TYR A 1 89 ? 6.489 15.679 -0.648 1.00 90.19 89 TYR A N 1
ATOM 729 C CA . TYR A 1 89 ? 5.624 14.489 -0.646 1.00 90.19 89 TYR A CA 1
ATOM 730 C C . TYR A 1 89 ? 5.366 13.926 0.756 1.00 90.19 89 TYR A C 1
ATOM 732 O O . TYR A 1 89 ? 4.243 13.527 1.063 1.00 90.19 89 TYR A O 1
ATOM 740 N N . VAL A 1 90 ? 6.392 13.905 1.611 1.00 91.62 90 VAL A N 1
ATOM 741 C CA . VAL A 1 90 ? 6.256 13.451 3.003 1.00 91.62 90 VAL A CA 1
ATOM 742 C C . VAL A 1 90 ? 5.385 14.423 3.796 1.00 91.62 90 VAL A C 1
ATOM 744 O O . VAL A 1 90 ? 4.464 13.982 4.475 1.00 91.62 90 VAL A O 1
ATOM 747 N N . ASP A 1 91 ? 5.596 15.728 3.639 1.00 94.88 91 ASP A N 1
ATOM 748 C CA . ASP A 1 91 ? 4.827 16.755 4.347 1.00 94.88 91 ASP A CA 1
ATOM 749 C C . ASP A 1 91 ? 3.343 16.723 3.957 1.00 94.88 91 ASP A C 1
ATOM 751 O O . ASP A 1 91 ? 2.470 16.842 4.818 1.00 94.88 91 ASP A O 1
ATOM 755 N N . TYR A 1 92 ? 3.035 16.468 2.682 1.00 96.12 92 TYR A N 1
ATOM 756 C CA . TYR A 1 92 ? 1.664 16.249 2.214 1.00 96.12 92 TYR A CA 1
ATOM 757 C C . TYR A 1 92 ? 1.049 14.980 2.815 1.00 96.12 92 TYR A C 1
ATOM 759 O O . TYR A 1 92 ? -0.121 14.995 3.197 1.00 96.12 92 TYR A O 1
ATOM 767 N N . GLN A 1 93 ? 1.816 13.885 2.920 1.00 94.94 93 GLN A N 1
ATOM 768 C CA . GLN A 1 93 ? 1.339 12.664 3.578 1.00 94.94 93 GLN A CA 1
ATOM 769 C C . GLN A 1 93 ? 0.995 12.915 5.046 1.00 94.94 93 GLN A C 1
ATOM 771 O O . GLN A 1 93 ? -0.072 12.496 5.491 1.00 94.94 93 GLN A O 1
ATOM 776 N N . GLU A 1 94 ? 1.877 13.586 5.786 1.00 96.12 94 GLU A N 1
ATOM 777 C CA . GLU A 1 94 ? 1.666 13.871 7.206 1.00 96.12 94 GLU A CA 1
ATOM 778 C C . GLU A 1 94 ? 0.515 14.860 7.422 1.00 96.12 94 GLU A C 1
ATOM 780 O O . GLU A 1 94 ? -0.337 14.616 8.272 1.00 96.12 94 GLU A O 1
ATOM 785 N N . SER A 1 95 ? 0.408 15.896 6.585 1.00 97.25 95 SER A N 1
ATOM 786 C CA . SER A 1 95 ? -0.679 16.882 6.657 1.00 97.25 95 SER A CA 1
ATOM 787 C C . SER A 1 95 ? -2.053 16.262 6.378 1.00 97.25 95 SER A C 1
ATOM 789 O O . SER A 1 95 ? -3.021 16.570 7.071 1.00 97.25 95 SER A O 1
ATOM 791 N N . LEU A 1 96 ? -2.155 15.354 5.397 1.00 97.56 96 LEU A N 1
ATOM 792 C CA . LEU A 1 96 ? -3.411 14.650 5.114 1.00 97.56 96 LEU A CA 1
ATOM 793 C C . LEU A 1 96 ? -3.794 13.696 6.254 1.00 97.56 96 LEU A C 1
ATOM 795 O O . LEU A 1 96 ? -4.973 13.553 6.572 1.00 97.56 96 LEU A O 1
ATOM 799 N N . ILE A 1 97 ? -2.813 13.052 6.892 1.00 98.00 97 ILE A N 1
ATOM 800 C CA . ILE A 1 97 ? -3.064 12.245 8.093 1.00 98.00 97 ILE A CA 1
ATOM 801 C C . ILE A 1 97 ? -3.591 13.127 9.223 1.00 98.00 97 ILE A C 1
ATOM 803 O O . ILE A 1 97 ? -4.591 12.767 9.839 1.00 98.00 97 ILE A O 1
ATOM 807 N N . ASP A 1 98 ? -2.953 14.271 9.472 1.00 97.44 98 ASP A N 1
ATOM 808 C CA . ASP A 1 98 ? -3.353 15.193 10.538 1.00 97.44 98 ASP A CA 1
ATOM 809 C C . ASP A 1 98 ? -4.772 15.728 10.326 1.00 97.44 98 ASP A C 1
ATOM 811 O O . ASP A 1 98 ? -5.550 15.799 11.279 1.00 97.44 98 ASP A O 1
ATOM 815 N N . GLU A 1 99 ? -5.150 16.037 9.082 1.00 98.00 99 GLU A N 1
ATOM 816 C CA . GLU A 1 99 ? -6.521 16.433 8.752 1.00 98.00 99 GLU A CA 1
ATOM 817 C C . GLU A 1 99 ? -7.526 15.320 9.076 1.00 98.00 99 GLU A C 1
ATOM 819 O O . GLU A 1 99 ? -8.535 15.567 9.739 1.00 98.00 99 GLU A O 1
ATOM 824 N N . VAL A 1 100 ? -7.241 14.085 8.652 1.00 98.12 100 VAL A N 1
ATOM 825 C CA . VAL A 1 100 ? -8.131 12.939 8.882 1.00 98.12 100 VAL A CA 1
ATOM 826 C C . VAL A 1 100 ? -8.249 12.613 10.371 1.00 98.12 100 VAL A C 1
ATOM 828 O O . VAL A 1 100 ? -9.353 12.398 10.863 1.00 98.12 100 VAL A O 1
ATOM 831 N N . VAL A 1 101 ? -7.145 12.618 11.121 1.00 97.69 101 VAL A N 1
ATOM 832 C CA . VAL A 1 101 ? -7.172 12.396 12.576 1.00 97.69 101 VAL A CA 1
ATOM 833 C C . VAL A 1 101 ? -7.945 13.492 13.299 1.00 97.69 101 VAL A C 1
ATOM 835 O O . VAL A 1 101 ? -8.708 13.201 14.222 1.00 97.69 101 VAL A O 1
ATOM 838 N N . SER A 1 102 ? -7.766 14.748 12.887 1.00 97.25 102 SER A N 1
ATOM 839 C CA . SER A 1 102 ? -8.507 15.884 13.438 1.00 97.25 102 SER A CA 1
ATOM 840 C C . SER A 1 102 ? -10.016 15.722 13.233 1.00 97.25 102 SER A C 1
ATOM 842 O O . SER A 1 102 ? -10.790 15.965 14.158 1.00 97.25 102 SER A O 1
ATOM 844 N N . GLU A 1 103 ? -10.434 15.241 12.058 1.00 97.50 103 GLU A N 1
ATOM 845 C CA . GLU A 1 103 ? -11.837 14.941 11.762 1.00 97.50 103 GLU A CA 1
ATOM 846 C C . GLU A 1 103 ? -12.388 13.765 12.576 1.00 97.50 103 GLU A C 1
ATOM 848 O O . GLU A 1 103 ? -13.514 13.840 13.067 1.00 97.50 103 GLU A O 1
ATOM 853 N N . ILE A 1 104 ? -11.602 12.700 12.752 1.00 97.50 104 ILE A N 1
ATOM 854 C CA . ILE A 1 104 ? -11.994 11.549 13.577 1.00 97.50 104 ILE A CA 1
ATOM 855 C C . ILE A 1 104 ? -12.146 11.966 15.049 1.00 97.50 104 ILE A C 1
ATOM 857 O O . ILE A 1 104 ? -13.050 11.503 15.739 1.00 97.50 104 ILE A O 1
ATOM 861 N N . GLY A 1 105 ? -11.258 12.831 15.551 1.00 97.00 105 GLY A N 1
ATOM 862 C CA . GLY A 1 105 ? -11.276 13.343 16.926 1.00 97.00 105 GLY A CA 1
ATOM 863 C C . GLY A 1 105 ? -10.741 12.374 17.994 1.00 97.00 105 GLY A C 1
ATOM 864 O O . GLY A 1 105 ? -10.496 12.785 19.137 1.00 97.00 105 GLY A O 1
ATOM 865 N N . GLU A 1 106 ? -10.474 11.123 17.622 1.00 96.31 106 GLU A N 1
ATOM 866 C CA . GLU A 1 106 ? -10.040 10.017 18.482 1.00 96.31 106 GLU A CA 1
ATOM 867 C C . GLU A 1 106 ? -8.713 9.406 18.012 1.00 96.31 106 GLU A C 1
ATOM 869 O O . GLU A 1 106 ? -8.275 9.610 16.876 1.00 96.31 106 GLU A O 1
ATOM 874 N N . THR A 1 107 ? -8.076 8.625 18.889 1.00 97.38 107 THR A N 1
ATOM 875 C CA . THR A 1 107 ? -6.855 7.892 18.540 1.00 97.38 107 THR A CA 1
ATOM 876 C C . THR A 1 107 ? -7.103 6.941 17.378 1.00 97.38 107 THR A C 1
ATOM 878 O O . THR A 1 107 ? -8.002 6.100 17.425 1.00 97.38 107 THR A O 1
ATOM 881 N N . SER A 1 108 ? -6.273 7.067 16.346 1.00 97.94 108 SER A N 1
ATOM 882 C CA . SER A 1 108 ? -6.420 6.343 15.086 1.00 97.94 108 SER A CA 1
ATOM 883 C C . SER A 1 108 ? -5.128 5.641 14.698 1.00 97.94 108 SER A C 1
ATOM 885 O O . SER A 1 108 ? -4.029 6.121 14.979 1.00 97.94 108 SER A O 1
ATOM 887 N N . GLN A 1 109 ? -5.248 4.506 14.016 1.00 97.88 109 GLN A N 1
ATOM 888 C CA . GLN A 1 109 ? -4.088 3.804 13.478 1.00 97.88 109 GLN A CA 1
ATOM 889 C C . GLN A 1 109 ? -3.798 4.197 12.052 1.00 97.88 109 GLN A C 1
ATOM 891 O O . GLN A 1 109 ? -4.680 4.105 11.208 1.00 97.88 109 GLN A O 1
ATOM 896 N N . VAL A 1 110 ? -2.547 4.542 11.764 1.00 98.31 110 VAL A N 1
ATOM 897 C CA . VAL A 1 110 ? -2.086 4.803 10.402 1.00 98.31 110 VAL A CA 1
ATOM 898 C C . VAL A 1 110 ? -1.256 3.632 9.924 1.00 98.31 110 VAL A C 1
ATOM 900 O O . VAL A 1 110 ? -0.178 3.360 10.446 1.00 98.31 110 VAL A O 1
ATOM 903 N N . PHE A 1 111 ? -1.728 2.972 8.877 1.00 98.44 111 PHE A N 1
ATOM 904 C CA . PHE A 1 111 ? -1.054 1.837 8.274 1.00 98.44 111 PHE A CA 1
ATOM 905 C C . PHE A 1 111 ? -0.247 2.229 7.039 1.00 98.44 111 PHE A C 1
ATOM 907 O O . PHE A 1 111 ? -0.708 2.969 6.163 1.00 98.44 111 PHE A O 1
ATOM 914 N N . ASN A 1 112 ? 0.956 1.661 6.948 1.00 96.88 112 ASN A N 1
ATOM 915 C CA . ASN A 1 112 ? 1.836 1.773 5.796 1.00 96.88 112 ASN A CA 1
ATOM 916 C C . ASN A 1 112 ? 2.326 0.388 5.336 1.00 96.88 112 ASN A C 1
ATOM 918 O O . ASN A 1 112 ? 2.843 -0.403 6.125 1.00 96.88 112 ASN A O 1
ATOM 922 N N . GLY A 1 113 ? 2.180 0.109 4.039 1.00 95.81 113 GLY A N 1
ATOM 923 C CA . GLY A 1 113 ? 2.506 -1.181 3.422 1.00 95.81 113 GLY A CA 1
ATOM 924 C C . GLY A 1 113 ? 3.943 -1.325 2.921 1.00 95.81 113 GLY A C 1
ATOM 925 O O . GLY A 1 113 ? 4.224 -2.262 2.187 1.00 95.81 113 GLY A O 1
ATOM 926 N N . VAL A 1 114 ? 4.862 -0.414 3.247 1.00 93.94 114 VAL A N 1
ATOM 927 C CA . VAL A 1 114 ? 6.229 -0.484 2.702 1.00 93.94 114 VAL A CA 1
ATOM 928 C C . VAL A 1 114 ? 6.975 -1.730 3.204 1.00 93.94 114 VAL A C 1
ATOM 930 O O . VAL A 1 114 ? 7.120 -1.943 4.407 1.00 93.94 114 VAL A O 1
ATOM 933 N N . THR A 1 115 ? 7.524 -2.495 2.259 1.00 95.19 115 THR A N 1
ATOM 934 C CA . THR A 1 115 ? 8.382 -3.673 2.469 1.00 95.19 115 THR A CA 1
ATOM 935 C C . THR A 1 115 ? 9.875 -3.309 2.523 1.00 95.19 115 THR A C 1
ATOM 937 O O . THR A 1 115 ? 10.286 -2.236 2.077 1.00 95.19 115 THR A O 1
ATOM 940 N N . ALA A 1 116 ? 10.726 -4.191 3.042 1.00 94.31 116 ALA A N 1
ATOM 941 C CA . ALA A 1 116 ? 12.182 -4.082 2.924 1.00 94.31 116 ALA A CA 1
ATOM 942 C C . ALA A 1 116 ? 12.667 -4.531 1.533 1.00 94.31 116 ALA A C 1
ATOM 944 O O . ALA A 1 116 ? 12.096 -5.450 0.941 1.00 94.31 116 ALA A O 1
ATOM 945 N N . ASN A 1 117 ? 13.747 -3.929 1.032 1.00 92.38 117 ASN A N 1
ATOM 946 C CA . ASN A 1 117 ? 14.431 -4.392 -0.180 1.00 92.38 117 ASN A CA 1
ATOM 947 C C . ASN A 1 117 ? 14.952 -5.817 0.027 1.00 92.38 117 ASN A C 1
ATOM 949 O O . ASN A 1 117 ? 15.367 -6.127 1.146 1.00 92.38 117 ASN A O 1
ATOM 953 N N . PRO A 1 118 ? 14.951 -6.682 -1.004 1.00 87.56 118 PRO A N 1
ATOM 954 C CA . PRO A 1 118 ? 15.565 -8.003 -0.897 1.00 87.56 118 PRO A CA 1
ATOM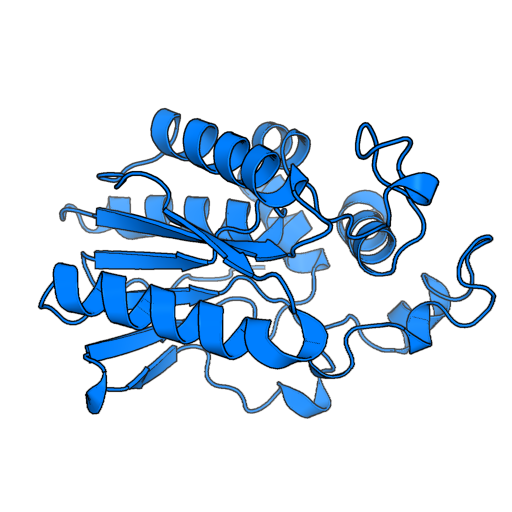 955 C C . PRO A 1 118 ? 17.062 -7.896 -0.545 1.00 87.56 118 PRO A C 1
ATOM 957 O O . PRO A 1 118 ? 17.672 -6.854 -0.800 1.00 87.56 118 PRO A O 1
ATOM 960 N N . PRO A 1 119 ? 17.679 -8.958 0.010 1.00 84.06 119 PRO A N 1
ATOM 961 C CA . PRO A 1 119 ? 19.124 -9.011 0.222 1.00 84.06 119 PRO A CA 1
ATOM 962 C C . PRO A 1 119 ? 19.886 -8.679 -1.060 1.00 84.06 119 PRO A C 1
ATOM 964 O O . PRO A 1 119 ? 19.456 -9.071 -2.142 1.00 84.06 119 PRO A O 1
ATOM 967 N N . GLU A 1 120 ? 21.029 -8.006 -0.948 1.00 84.31 120 GLU A N 1
ATOM 968 C CA . GLU A 1 120 ? 21.778 -7.503 -2.106 1.00 84.31 120 GLU A CA 1
ATOM 969 C C . GLU A 1 120 ? 22.172 -8.590 -3.115 1.00 84.31 120 GLU A C 1
ATOM 971 O O . GLU A 1 120 ? 22.108 -8.356 -4.316 1.00 84.31 120 GLU A O 1
ATOM 976 N N . GLU A 1 121 ? 22.496 -9.798 -2.660 1.00 82.88 121 GLU A N 1
ATOM 977 C CA . GLU A 1 121 ? 22.836 -10.932 -3.532 1.00 82.88 121 GLU A CA 1
ATOM 978 C C . GLU A 1 121 ? 21.666 -11.352 -4.437 1.00 82.88 121 GLU A C 1
ATOM 980 O O . GLU A 1 121 ? 21.851 -11.729 -5.596 1.00 82.88 121 GLU A O 1
ATOM 985 N N . ILE A 1 122 ? 20.441 -11.260 -3.913 1.00 79.69 122 ILE A N 1
ATOM 986 C CA . ILE A 1 122 ? 19.205 -11.454 -4.678 1.00 79.69 122 ILE A CA 1
ATOM 987 C C . ILE A 1 122 ? 18.973 -10.207 -5.535 1.00 79.69 122 ILE A C 1
ATOM 989 O O . ILE A 1 122 ? 18.732 -10.306 -6.734 1.00 79.69 122 ILE A O 1
ATOM 993 N N . GLY A 1 123 ? 19.139 -9.045 -4.910 1.00 78.56 123 GLY A N 1
ATOM 994 C CA . GLY A 1 123 ? 19.147 -7.714 -5.483 1.00 78.56 123 GLY A CA 1
ATOM 995 C C . GLY A 1 123 ? 19.853 -7.617 -6.846 1.00 78.56 123 GLY A C 1
ATOM 996 O O . GLY A 1 123 ? 19.280 -7.584 -7.935 1.00 78.56 123 GLY A O 1
ATOM 997 N N . GLN A 1 124 ? 21.171 -7.608 -6.792 1.00 79.81 124 GLN A N 1
ATOM 998 C CA . GLN A 1 124 ? 22.034 -7.436 -7.951 1.00 79.81 124 GLN A CA 1
ATOM 999 C C . GLN A 1 124 ? 21.790 -8.485 -9.042 1.00 79.81 124 GLN A C 1
ATOM 1001 O O . GLN A 1 124 ? 21.854 -8.156 -10.225 1.00 79.81 124 GLN A O 1
ATOM 1006 N N . LYS A 1 125 ? 21.460 -9.731 -8.668 1.00 78.50 125 LYS A N 1
ATOM 1007 C CA . LYS A 1 125 ? 21.191 -10.807 -9.629 1.00 78.50 125 LYS A CA 1
ATOM 1008 C C . LYS A 1 125 ? 19.971 -10.518 -10.510 1.00 78.50 125 LYS A C 1
ATOM 1010 O O . LYS A 1 125 ? 20.019 -10.810 -11.703 1.00 78.50 125 LYS A O 1
ATOM 1015 N N . TYR A 1 126 ? 18.893 -9.979 -9.940 1.00 72.69 126 TYR A N 1
ATOM 1016 C CA . TYR A 1 126 ? 17.634 -9.746 -10.662 1.00 72.69 126 TYR A CA 1
ATOM 1017 C C . TYR A 1 126 ? 17.481 -8.305 -11.183 1.00 72.69 126 TYR A C 1
ATOM 1019 O O . TYR A 1 126 ? 16.757 -8.092 -12.150 1.00 72.69 126 TYR A O 1
ATOM 1027 N N . TRP A 1 127 ? 18.200 -7.332 -10.609 1.00 75.31 127 TRP A N 1
ATOM 1028 C CA . TRP A 1 127 ? 18.149 -5.901 -10.973 1.00 75.31 127 TRP A CA 1
ATOM 1029 C C . TRP A 1 127 ? 19.469 -5.379 -11.575 1.00 75.31 127 TRP A C 1
ATOM 1031 O O . TRP A 1 127 ? 19.832 -4.214 -11.394 1.00 75.31 127 TRP A O 1
ATOM 1041 N N . GLY A 1 128 ? 20.215 -6.237 -12.277 1.00 64.00 128 GLY A N 1
ATOM 1042 C CA . GLY A 1 128 ? 21.536 -5.901 -12.818 1.00 64.00 128 GLY A CA 1
ATOM 1043 C C . GLY A 1 128 ? 21.522 -4.926 -14.002 1.00 64.00 128 GLY A C 1
ATOM 1044 O O . GLY A 1 128 ? 22.462 -4.155 -14.154 1.00 64.00 128 GLY A O 1
ATOM 1045 N N . SER A 1 129 ? 20.474 -4.913 -14.840 1.00 69.44 129 SER A N 1
ATOM 1046 C CA . SER A 1 129 ? 20.356 -3.929 -15.930 1.00 69.44 129 SER A CA 1
ATOM 1047 C C . SER A 1 129 ? 18.925 -3.755 -16.457 1.00 69.44 129 SER A C 1
ATOM 1049 O O . SER A 1 129 ? 18.125 -4.685 -16.378 1.00 69.44 129 SER A O 1
ATOM 1051 N N . SER A 1 130 ? 18.607 -2.585 -17.022 1.00 74.00 130 SER A N 1
ATOM 1052 C CA . SER A 1 130 ? 17.454 -2.398 -17.918 1.00 74.00 130 SER A CA 1
ATOM 1053 C C . SER A 1 130 ? 17.862 -1.584 -19.154 1.00 74.00 130 SER A C 1
ATOM 1055 O O . SER A 1 130 ? 18.771 -0.757 -19.057 1.00 74.00 130 SER A O 1
ATOM 1057 N N . PRO A 1 131 ? 17.197 -1.773 -20.306 1.00 70.38 131 PRO A N 1
ATOM 1058 C CA . PRO A 1 131 ? 17.371 -0.916 -21.480 1.00 70.38 131 PRO A CA 1
ATOM 1059 C C . PRO A 1 131 ? 17.247 0.591 -21.196 1.00 70.38 131 PRO A C 1
ATOM 1061 O O . PRO A 1 131 ? 18.011 1.380 -21.749 1.00 70.38 131 PRO A O 1
ATOM 1064 N N . VAL A 1 132 ? 16.320 0.995 -20.322 1.00 68.38 132 VAL A N 1
ATOM 1065 C CA . VAL A 1 132 ? 16.063 2.400 -19.966 1.00 68.38 132 VAL A CA 1
ATOM 1066 C C . VAL A 1 132 ? 16.959 2.911 -18.832 1.00 68.38 132 VAL A C 1
ATOM 1068 O O . VAL A 1 132 ? 17.399 4.059 -18.870 1.00 68.38 132 VAL A O 1
ATOM 1071 N N . PHE A 1 133 ? 17.249 2.088 -17.823 1.00 69.25 133 PHE A N 1
ATOM 1072 C CA . PHE A 1 133 ? 17.993 2.503 -16.624 1.00 69.25 133 PHE A CA 1
ATOM 1073 C C . PHE A 1 133 ? 19.475 2.081 -16.626 1.00 69.25 133 PHE A C 1
ATOM 1075 O O . PHE A 1 133 ? 20.224 2.443 -15.717 1.00 69.25 133 PHE A O 1
ATOM 1082 N N . GLY A 1 134 ? 19.922 1.351 -17.650 1.00 73.19 134 GLY A N 1
ATOM 1083 C CA . GLY A 1 134 ? 21.295 0.869 -17.802 1.00 73.19 134 GLY A CA 1
ATOM 1084 C C . GLY A 1 134 ? 21.679 -0.209 -16.784 1.00 73.19 134 GLY A C 1
ATOM 1085 O O . GLY A 1 134 ? 20.826 -0.798 -16.128 1.00 73.19 134 GLY A O 1
ATOM 1086 N N . GLU A 1 135 ? 22.982 -0.460 -16.628 1.00 67.06 135 GLU A N 1
ATOM 1087 C CA . GLU A 1 135 ? 23.580 -1.521 -15.784 1.00 67.06 135 GLU A CA 1
ATOM 1088 C C . GLU A 1 135 ? 23.510 -1.261 -14.261 1.00 67.06 135 GLU A C 1
ATOM 1090 O O . GLU A 1 135 ? 24.289 -1.811 -13.485 1.00 67.06 135 GLU A O 1
ATOM 1095 N N . LYS A 1 136 ? 22.636 -0.353 -13.806 1.00 70.81 136 LYS A N 1
ATOM 1096 C CA . LYS A 1 136 ? 22.622 0.142 -12.416 1.00 70.81 136 LYS A CA 1
ATOM 1097 C C . LYS A 1 136 ? 21.224 0.251 -11.810 1.00 70.81 136 LYS A C 1
ATOM 1099 O O . LYS A 1 136 ? 21.017 1.042 -10.895 1.00 70.81 136 LYS A O 1
ATOM 1104 N N . VAL A 1 137 ? 20.261 -0.551 -12.266 1.00 75.75 137 VAL A N 1
ATOM 1105 C CA . VAL A 1 137 ? 18.881 -0.501 -11.735 1.00 75.75 137 VAL A CA 1
ATOM 1106 C C . VAL A 1 137 ? 18.850 -0.750 -10.226 1.00 75.75 137 VAL A C 1
ATOM 1108 O O . VAL A 1 137 ? 18.154 -0.043 -9.500 1.00 75.75 137 VAL A O 1
ATOM 1111 N N . TRP A 1 138 ? 19.658 -1.696 -9.737 1.00 83.19 138 TRP A N 1
ATOM 1112 C CA . TRP A 1 138 ? 19.828 -1.947 -8.304 1.00 83.19 138 TRP A CA 1
ATOM 1113 C C . TRP A 1 138 ? 20.332 -0.726 -7.518 1.00 83.19 138 TRP A C 1
ATOM 1115 O O . TRP A 1 138 ? 19.941 -0.528 -6.367 1.00 83.19 138 TRP A O 1
ATOM 1125 N N . GLU A 1 139 ? 21.158 0.130 -8.124 1.00 82.62 139 GLU A N 1
ATOM 1126 C CA . GLU A 1 139 ? 21.634 1.364 -7.483 1.00 82.62 139 GLU A CA 1
ATOM 1127 C C . GLU A 1 139 ? 20.553 2.443 -7.395 1.00 82.62 139 GLU A C 1
ATOM 1129 O O . GLU A 1 139 ? 20.633 3.315 -6.529 1.00 82.62 139 GLU A O 1
ATOM 1134 N N . CYS A 1 140 ? 19.534 2.367 -8.254 1.00 80.69 140 CYS A N 1
ATOM 1135 C CA . CYS A 1 140 ? 18.370 3.250 -8.255 1.00 80.69 140 CYS A CA 1
ATOM 1136 C C . CYS A 1 140 ? 17.256 2.795 -7.301 1.00 80.69 140 CYS A C 1
ATOM 1138 O O . CYS A 1 140 ? 16.207 3.438 -7.256 1.00 80.69 140 CYS A O 1
ATOM 1140 N N . ARG A 1 141 ? 17.447 1.694 -6.560 1.00 87.38 141 ARG A N 1
ATOM 1141 C CA . ARG A 1 141 ? 16.478 1.246 -5.553 1.00 87.38 141 ARG A CA 1
ATOM 1142 C C . ARG A 1 141 ? 16.269 2.311 -4.482 1.00 87.38 141 ARG A C 1
ATOM 1144 O O . ARG A 1 141 ? 17.149 3.123 -4.193 1.00 87.38 141 ARG A O 1
ATOM 1151 N N . GLU A 1 142 ? 15.143 2.217 -3.795 1.00 88.19 142 GLU A N 1
ATOM 1152 C CA . GLU A 1 142 ? 14.892 3.021 -2.608 1.00 88.19 142 GLU A CA 1
ATOM 1153 C C . GLU A 1 142 ? 15.803 2.577 -1.456 1.00 88.19 142 GLU A C 1
ATOM 1155 O O . GLU A 1 142 ? 15.443 1.702 -0.675 1.00 88.19 142 GLU A O 1
ATOM 1160 N N . LYS A 1 143 ? 17.004 3.156 -1.331 1.00 89.00 143 LYS A N 1
ATOM 1161 C CA . LYS A 1 143 ? 18.014 2.744 -0.327 1.00 89.00 143 LYS A CA 1
ATOM 1162 C C . LYS A 1 143 ? 17.516 2.873 1.117 1.00 89.00 143 LYS A C 1
ATOM 1164 O O . LYS A 1 143 ? 17.917 2.118 1.992 1.00 89.00 143 LYS A O 1
ATOM 1169 N N . HIS A 1 144 ? 16.542 3.747 1.367 1.00 88.62 144 HIS A N 1
ATOM 1170 C CA . HIS A 1 144 ? 15.859 3.844 2.660 1.00 88.62 144 HIS A CA 1
ATOM 1171 C C . HIS A 1 144 ? 15.000 2.598 2.997 1.00 88.62 144 HIS A C 1
ATOM 1173 O O . HIS A 1 144 ? 14.454 2.492 4.101 1.00 88.62 144 HIS A O 1
ATOM 1179 N N . ARG A 1 145 ? 14.823 1.671 2.045 1.00 92.00 145 ARG A N 1
ATOM 1180 C CA . ARG A 1 145 ? 14.211 0.343 2.197 1.00 92.00 145 ARG A CA 1
ATOM 1181 C C . ARG A 1 145 ? 15.229 -0.774 2.466 1.00 92.00 145 ARG A C 1
ATOM 1183 O O . ARG A 1 145 ? 14.803 -1.899 2.713 1.00 92.00 145 ARG A O 1
ATOM 1190 N N . ASP A 1 146 ? 16.529 -0.476 2.494 1.00 91.94 146 ASP A N 1
ATOM 1191 C CA . ASP A 1 146 ? 17.574 -1.450 2.832 1.00 91.94 146 ASP A CA 1
ATOM 1192 C C . ASP A 1 146 ? 17.493 -1.895 4.302 1.00 91.94 146 ASP A C 1
ATOM 1194 O O . ASP A 1 146 ? 17.070 -1.143 5.187 1.00 91.94 146 ASP A O 1
ATOM 1198 N N . TRP A 1 147 ? 17.917 -3.135 4.560 1.00 89.31 147 TRP A N 1
ATOM 1199 C CA . TRP A 1 147 ? 17.805 -3.780 5.873 1.00 89.31 147 TRP A CA 1
ATOM 1200 C C . TRP A 1 147 ? 18.520 -3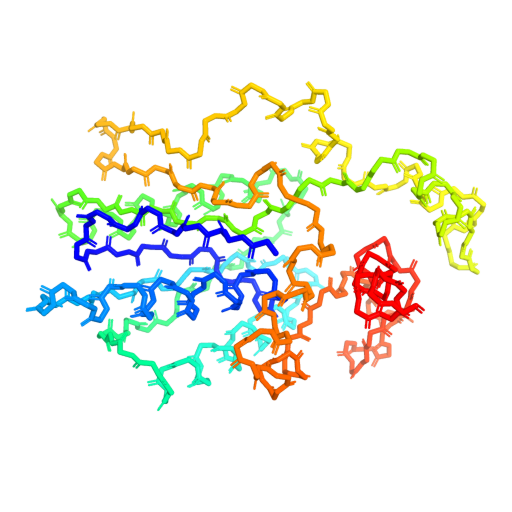.008 6.991 1.00 89.31 147 TRP A C 1
ATOM 1202 O O . TRP A 1 147 ? 17.976 -2.858 8.086 1.00 89.31 147 TRP A O 1
ATOM 1212 N N . GLU A 1 148 ? 19.698 -2.449 6.704 1.00 86.44 148 GLU A N 1
ATOM 1213 C CA . GLU A 1 148 ? 20.500 -1.674 7.662 1.00 86.44 148 GLU A CA 1
ATOM 1214 C C . GLU A 1 148 ? 19.740 -0.474 8.247 1.00 86.44 148 GLU A C 1
ATOM 1216 O O . GLU A 1 148 ? 19.927 -0.132 9.412 1.00 86.44 148 GLU A O 1
ATOM 1221 N N . GLY A 1 149 ? 18.835 0.130 7.469 1.00 83.00 149 GLY A N 1
ATOM 1222 C CA . GLY A 1 149 ? 18.012 1.259 7.905 1.00 83.00 149 GLY A CA 1
ATOM 1223 C C . GLY A 1 149 ? 16.677 0.866 8.544 1.00 83.00 149 GLY A C 1
ATOM 1224 O O . GLY A 1 149 ? 15.885 1.752 8.879 1.00 83.00 149 GLY A O 1
ATOM 1225 N N . ARG A 1 150 ? 16.370 -0.436 8.649 1.00 86.69 150 ARG A N 1
ATOM 1226 C CA . ARG A 1 150 ? 15.041 -0.923 9.059 1.00 86.69 150 ARG A CA 1
ATOM 1227 C C . ARG A 1 150 ? 15.031 -1.973 10.147 1.00 86.69 150 ARG A C 1
ATOM 1229 O O . ARG A 1 150 ? 14.012 -2.068 10.809 1.00 86.69 150 ARG A O 1
ATOM 1236 N N . TRP A 1 151 ? 16.116 -2.710 10.365 1.00 84.81 151 TRP A N 1
ATOM 1237 C CA . TRP A 1 151 ? 16.158 -3.831 11.316 1.00 84.81 151 TRP A CA 1
ATOM 1238 C C . TRP A 1 151 ? 15.733 -3.473 12.752 1.00 84.81 151 TRP A C 1
ATOM 1240 O O . TRP A 1 151 ? 15.292 -4.345 13.497 1.00 84.81 151 TRP A O 1
ATOM 1250 N N . ASN A 1 152 ? 15.887 -2.208 13.152 1.00 88.94 152 ASN A N 1
ATOM 1251 C CA . ASN A 1 152 ? 15.515 -1.691 14.467 1.00 88.94 152 ASN A CA 1
ATOM 1252 C C . ASN A 1 152 ? 14.201 -0.891 14.465 1.00 88.94 152 ASN A C 1
ATOM 1254 O O . ASN A 1 152 ? 13.823 -0.356 15.510 1.00 88.94 152 ASN A O 1
ATOM 1258 N N . LYS A 1 153 ? 13.516 -0.764 13.321 1.00 90.12 153 LYS A N 1
ATOM 1259 C CA . LYS A 1 153 ? 12.246 -0.041 13.248 1.00 90.12 153 LYS A CA 1
ATOM 1260 C C . LYS A 1 153 ? 11.151 -0.862 13.909 1.00 90.12 153 LYS A C 1
ATOM 1262 O O . LYS A 1 153 ? 11.009 -2.060 13.678 1.00 90.12 153 LYS A O 1
ATOM 1267 N N . GLN A 1 154 ? 10.356 -0.201 14.738 1.00 92.19 154 GLN A N 1
ATOM 1268 C CA . GLN A 1 154 ? 9.222 -0.854 15.368 1.00 92.19 154 GLN A CA 1
ATOM 1269 C C . GLN A 1 154 ? 8.105 -1.074 14.342 1.00 92.19 154 GLN A C 1
ATOM 1271 O O . GLN A 1 154 ? 7.914 -0.286 13.416 1.00 92.19 154 GLN A O 1
ATOM 1276 N N . LEU A 1 155 ? 7.374 -2.179 14.504 1.00 92.88 155 LEU A N 1
ATOM 1277 C CA . LEU A 1 155 ? 6.175 -2.461 13.708 1.00 92.88 155 LEU A CA 1
ATOM 1278 C C . LEU A 1 155 ? 5.026 -1.520 14.073 1.00 92.88 155 LEU A C 1
ATOM 1280 O O . LEU A 1 155 ? 4.193 -1.233 13.217 1.00 92.88 155 LEU A O 1
ATOM 1284 N N . VAL A 1 156 ? 4.985 -1.106 15.340 1.00 96.50 156 VAL A N 1
ATOM 1285 C CA . VAL A 1 156 ? 3.981 -0.233 15.942 1.00 96.50 156 VAL A CA 1
ATOM 1286 C C . VAL A 1 156 ? 4.729 0.847 16.713 1.00 96.50 156 VAL A C 1
ATOM 1288 O O . VAL A 1 156 ? 5.614 0.503 17.492 1.00 96.50 156 VAL A O 1
ATOM 1291 N N . ASP A 1 157 ? 4.392 2.109 16.481 1.00 95.62 157 ASP A N 1
ATOM 1292 C CA . ASP A 1 157 ? 4.975 3.273 17.153 1.00 95.62 157 ASP A CA 1
ATOM 1293 C C . ASP A 1 157 ? 3.849 4.225 17.581 1.00 95.62 157 ASP A C 1
ATOM 1295 O O . ASP A 1 157 ? 2.968 4.537 16.778 1.00 95.62 157 ASP A O 1
ATOM 1299 N N . ASP A 1 158 ? 3.834 4.621 18.853 1.00 96.38 158 ASP A N 1
ATOM 1300 C CA . ASP A 1 158 ? 2.765 5.433 19.447 1.00 96.38 158 ASP A CA 1
ATOM 1301 C C . ASP A 1 158 ? 3.158 6.916 19.437 1.00 96.38 158 ASP A C 1
ATOM 1303 O O . ASP A 1 158 ? 4.125 7.326 20.084 1.00 96.38 158 ASP A O 1
ATOM 1307 N N . ASP A 1 159 ? 2.391 7.721 18.705 1.00 95.94 159 ASP A N 1
ATOM 1308 C CA . ASP A 1 159 ? 2.459 9.177 18.713 1.00 95.94 159 ASP A CA 1
ATOM 1309 C C . ASP A 1 159 ? 1.211 9.736 19.411 1.00 95.94 159 ASP A C 1
ATOM 1311 O O . ASP A 1 159 ? 0.282 10.286 18.803 1.00 95.94 159 ASP A O 1
ATOM 1315 N N . GLU A 1 160 ? 1.210 9.608 20.740 1.00 94.50 160 GLU A N 1
ATOM 1316 C CA . GLU A 1 160 ? 0.151 10.120 21.613 1.00 94.50 160 GLU A CA 1
ATOM 1317 C C . GLU A 1 160 ? -0.135 11.612 21.370 1.00 94.50 160 GLU A C 1
ATOM 1319 O O . GLU A 1 160 ? -1.277 12.059 21.502 1.00 94.50 160 GLU A O 1
ATOM 1324 N N . ARG A 1 161 ? 0.884 12.400 20.985 1.00 94.81 161 ARG A N 1
ATOM 1325 C CA . ARG A 1 161 ? 0.737 13.848 20.752 1.00 94.81 161 ARG A CA 1
ATOM 1326 C C . ARG A 1 161 ? -0.163 14.131 19.560 1.00 94.81 161 ARG A C 1
ATOM 1328 O O . ARG A 1 161 ? -0.939 15.085 19.612 1.00 94.81 161 ARG A O 1
ATOM 1335 N N . ARG A 1 162 ? -0.068 13.311 18.513 1.00 95.44 162 ARG A N 1
ATOM 1336 C CA . ARG A 1 162 ? -0.917 13.392 17.320 1.00 95.44 162 ARG A CA 1
ATOM 1337 C C . ARG A 1 162 ? -2.145 12.492 17.400 1.00 95.44 162 ARG A C 1
ATOM 1339 O O . ARG A 1 162 ? -2.917 12.487 16.454 1.00 95.44 162 ARG A O 1
ATOM 1346 N N . LYS A 1 163 ? -2.366 11.767 18.507 1.00 97.19 163 LYS A N 1
ATOM 1347 C CA . LYS A 1 163 ? -3.408 10.726 18.629 1.00 97.19 163 LYS A CA 1
ATOM 1348 C C . LYS A 1 163 ? -3.269 9.654 17.540 1.00 97.19 163 LYS A C 1
ATOM 1350 O O . LYS A 1 163 ? -4.255 9.202 16.953 1.00 97.19 163 LYS A O 1
ATOM 1355 N N . LEU A 1 164 ? -2.033 9.263 17.260 1.00 97.62 164 LEU A N 1
ATOM 1356 C CA . LEU A 1 164 ? -1.696 8.341 16.191 1.00 97.62 164 LEU A CA 1
ATOM 1357 C C . LEU A 1 164 ? -0.993 7.108 16.728 1.00 97.62 164 LEU A C 1
ATOM 1359 O O . LEU A 1 164 ? -0.122 7.196 17.579 1.00 97.62 164 LEU A O 1
ATOM 1363 N N . ILE A 1 165 ? -1.325 5.959 16.154 1.00 98.06 165 ILE A N 1
ATOM 1364 C CA . ILE A 1 165 ? -0.525 4.745 16.284 1.00 98.06 165 ILE A CA 1
ATOM 1365 C C . ILE A 1 165 ? -0.052 4.377 14.877 1.00 98.06 165 ILE A C 1
ATOM 1367 O O . ILE A 1 165 ? -0.846 3.973 14.023 1.00 98.06 165 ILE A O 1
ATOM 1371 N N . HIS A 1 166 ? 1.237 4.549 14.608 1.00 97.31 166 HIS A N 1
ATOM 1372 C CA . HIS A 1 166 ? 1.842 4.204 13.328 1.00 97.31 166 HIS A CA 1
ATOM 1373 C C . HIS A 1 166 ? 2.086 2.698 13.251 1.00 97.31 166 HIS A C 1
ATOM 1375 O O . HIS A 1 166 ? 2.787 2.133 14.082 1.00 97.31 166 HIS A O 1
ATOM 1381 N N . CYS A 1 167 ? 1.563 2.054 12.211 1.00 97.56 167 CYS A N 1
ATOM 1382 C CA . CYS A 1 167 ? 1.692 0.622 11.978 1.00 97.56 167 CYS A CA 1
ATOM 1383 C C . CYS A 1 167 ? 2.364 0.357 10.621 1.00 97.56 167 CYS A C 1
ATOM 1385 O O . CYS A 1 167 ? 1.833 0.703 9.564 1.00 97.56 167 CYS A O 1
ATOM 1387 N N . CYS A 1 168 ? 3.511 -0.324 10.626 1.00 96.06 168 CYS A N 1
ATOM 1388 C CA . CYS A 1 168 ? 4.241 -0.746 9.423 1.00 96.06 168 CYS A CA 1
ATOM 1389 C C . CYS A 1 168 ? 4.435 -2.275 9.402 1.00 96.06 168 CYS A C 1
ATOM 1391 O O . CYS A 1 168 ? 5.559 -2.750 9.576 1.00 96.06 168 CYS A O 1
ATOM 1393 N N . PRO A 1 169 ? 3.379 -3.087 9.183 1.00 95.88 169 PRO A N 1
ATOM 1394 C CA . PRO A 1 169 ? 3.434 -4.537 9.415 1.00 95.88 169 PRO A CA 1
ATOM 1395 C C . PRO A 1 169 ? 4.432 -5.288 8.528 1.00 95.88 169 PRO A C 1
ATOM 1397 O O . PRO A 1 169 ? 4.874 -6.381 8.874 1.00 95.88 169 PRO A O 1
ATOM 1400 N N . PHE A 1 170 ? 4.791 -4.706 7.382 1.00 96.12 170 PHE A N 1
ATOM 1401 C CA . PHE A 1 170 ? 5.696 -5.307 6.403 1.00 96.12 170 PHE A CA 1
ATOM 1402 C C . PHE A 1 170 ? 7.130 -4.767 6.481 1.00 96.12 170 PHE A C 1
ATOM 1404 O O . PHE A 1 170 ? 7.960 -5.136 5.653 1.00 96.12 170 PHE A O 1
ATOM 1411 N N . ILE A 1 171 ? 7.460 -3.938 7.482 1.00 94.62 171 ILE A N 1
ATOM 1412 C CA . ILE A 1 171 ? 8.754 -3.236 7.571 1.00 94.62 171 ILE A CA 1
ATOM 1413 C C . ILE A 1 171 ? 9.971 -4.176 7.564 1.00 94.62 171 ILE A C 1
ATOM 1415 O O . ILE A 1 171 ? 11.026 -3.803 7.054 1.00 94.62 171 ILE A O 1
ATOM 1419 N N . HIS A 1 172 ? 9.806 -5.399 8.079 1.00 94.06 172 HIS A N 1
ATOM 1420 C CA . HIS A 1 172 ? 10.832 -6.446 8.131 1.00 94.06 172 HIS A CA 1
ATOM 1421 C C . HIS A 1 172 ? 10.608 -7.579 7.117 1.00 94.06 172 HIS A C 1
ATOM 1423 O O . HIS A 1 172 ? 11.185 -8.653 7.248 1.00 94.06 172 HIS A O 1
ATOM 1429 N N . SER A 1 173 ? 9.724 -7.384 6.138 1.00 93.81 173 SER A N 1
ATOM 1430 C CA . SER A 1 173 ? 9.389 -8.380 5.117 1.00 93.81 173 SER A CA 1
ATOM 1431 C C . SER A 1 173 ? 9.774 -7.882 3.733 1.00 93.81 173 SER A C 1
ATOM 1433 O O . SER A 1 173 ? 9.587 -6.710 3.417 1.00 93.81 173 SER A O 1
ATOM 1435 N N . HIS A 1 174 ? 10.271 -8.778 2.885 1.00 93.44 174 HIS A N 1
ATOM 1436 C CA . HIS A 1 174 ? 10.486 -8.491 1.466 1.00 93.44 174 HIS A CA 1
ATOM 1437 C C . HIS A 1 174 ? 9.202 -8.682 0.663 1.00 93.44 174 HIS A C 1
ATOM 1439 O O . HIS A 1 174 ? 8.264 -9.339 1.119 1.00 93.44 174 HIS A O 1
ATOM 1445 N N . LYS A 1 175 ? 9.177 -8.183 -0.578 1.00 94.00 175 LYS A N 1
ATOM 1446 C CA . LYS A 1 175 ? 8.010 -8.352 -1.455 1.00 94.00 175 LYS A CA 1
ATOM 1447 C C . LYS A 1 175 ? 7.678 -9.820 -1.771 1.00 94.00 175 LYS A C 1
ATOM 1449 O O . LYS A 1 175 ? 6.516 -10.127 -2.000 1.00 94.00 175 LYS A O 1
ATOM 1454 N N . GLY A 1 176 ? 8.632 -10.748 -1.674 1.00 94.12 176 GLY A N 1
ATOM 1455 C CA . GLY A 1 176 ? 8.342 -12.188 -1.744 1.00 94.12 176 GLY A CA 1
ATOM 1456 C C . GLY A 1 176 ? 7.283 -12.647 -0.727 1.00 94.12 176 GLY A C 1
ATOM 1457 O O . GLY A 1 176 ? 6.363 -13.384 -1.073 1.00 94.12 176 GLY A O 1
ATOM 1458 N N . ALA A 1 177 ? 7.307 -12.104 0.497 1.00 95.19 177 ALA A N 1
ATOM 1459 C CA . ALA A 1 177 ? 6.275 -12.384 1.498 1.00 95.19 177 ALA A CA 1
ATOM 1460 C C . ALA A 1 177 ? 4.896 -11.840 1.085 1.00 95.19 177 ALA A C 1
ATOM 1462 O O . ALA A 1 177 ? 3.876 -12.426 1.430 1.00 95.19 177 ALA A O 1
ATOM 1463 N N . ILE A 1 178 ? 4.852 -10.742 0.323 1.00 96.94 178 ILE A N 1
ATOM 1464 C CA . ILE A 1 178 ? 3.608 -10.210 -0.248 1.00 96.94 178 ILE A CA 1
ATOM 1465 C C . ILE A 1 178 ? 3.038 -11.197 -1.267 1.00 96.94 178 ILE A C 1
ATOM 1467 O O . ILE A 1 178 ? 1.846 -11.488 -1.211 1.00 96.94 178 ILE A O 1
ATOM 1471 N N . ALA A 1 179 ? 3.875 -11.770 -2.136 1.00 96.12 179 ALA A N 1
ATOM 1472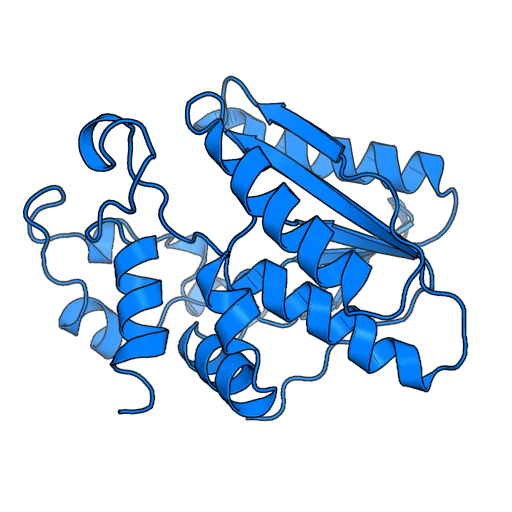 C CA . ALA A 1 179 ? 3.439 -12.797 -3.082 1.00 96.12 179 ALA A CA 1
ATOM 1473 C C . ALA A 1 179 ? 2.867 -14.037 -2.375 1.00 96.12 179 ALA A C 1
ATOM 1475 O O . ALA A 1 179 ? 1.762 -14.463 -2.708 1.00 96.12 179 ALA A O 1
ATOM 1476 N N . GLU A 1 180 ? 3.535 -14.529 -1.324 1.00 96.25 180 GLU A N 1
ATOM 1477 C CA . GLU A 1 180 ? 3.006 -15.618 -0.487 1.00 96.25 180 GLU A CA 1
ATOM 1478 C C . GLU A 1 180 ? 1.625 -15.291 0.107 1.00 96.25 180 GLU A C 1
ATOM 1480 O O . GLU A 1 180 ? 0.778 -16.175 0.212 1.00 96.25 180 GLU A O 1
ATOM 1485 N N . LEU A 1 181 ? 1.378 -14.041 0.522 1.00 96.88 181 LEU A N 1
ATOM 1486 C CA . LEU A 1 181 ? 0.084 -13.632 1.082 1.00 96.88 181 LEU A CA 1
ATOM 1487 C C . LEU A 1 181 ? -1.023 -13.620 0.020 1.00 96.88 181 LEU A C 1
ATOM 1489 O O . LEU A 1 181 ? -2.132 -14.070 0.306 1.00 96.88 181 LEU A O 1
ATOM 1493 N N . TYR A 1 182 ? -0.731 -13.141 -1.192 1.00 97.56 182 TYR A N 1
ATOM 1494 C CA . TYR A 1 182 ? -1.684 -13.165 -2.307 1.00 97.56 182 TYR A CA 1
ATOM 1495 C C . TYR A 1 182 ? -2.072 -14.592 -2.701 1.00 97.56 182 TYR A C 1
ATOM 1497 O O . TYR A 1 182 ? -3.255 -14.860 -2.905 1.00 97.56 182 TYR A O 1
ATOM 1505 N N . GLU A 1 183 ? -1.100 -15.507 -2.759 1.00 96.12 183 GLU A N 1
ATOM 1506 C CA . GLU A 1 183 ? -1.348 -16.929 -3.019 1.00 96.12 183 GLU A CA 1
ATOM 1507 C C . GLU A 1 183 ? -2.156 -17.564 -1.883 1.00 96.12 183 GLU A C 1
ATOM 1509 O O . GLU A 1 183 ? -3.189 -18.185 -2.122 1.00 96.12 183 GLU A O 1
ATOM 1514 N N . LYS A 1 184 ? -1.729 -17.353 -0.632 1.00 95.44 184 LYS A N 1
ATOM 1515 C CA . LYS A 1 184 ? -2.368 -17.920 0.564 1.00 95.44 184 LYS A CA 1
ATOM 1516 C C . LYS A 1 184 ? -3.841 -17.534 0.698 1.00 95.44 184 LYS A C 1
ATOM 1518 O O . LYS A 1 184 ? -4.626 -18.339 1.192 1.00 95.44 184 LYS A O 1
ATOM 1523 N N . TYR A 1 185 ? -4.191 -16.297 0.354 1.00 96.00 185 TYR A N 1
ATOM 1524 C CA . TYR A 1 185 ? -5.555 -15.780 0.480 1.00 96.00 185 TYR A CA 1
ATOM 1525 C C . TYR A 1 185 ? -6.345 -15.821 -0.833 1.00 96.00 185 TYR A C 1
ATOM 1527 O O . TYR A 1 185 ? -7.466 -15.324 -0.863 1.00 96.00 185 TYR A O 1
ATOM 1535 N N . GLU A 1 186 ? -5.783 -16.409 -1.895 1.00 97.12 186 GLU A N 1
ATOM 1536 C CA . GLU A 1 186 ? -6.422 -16.545 -3.212 1.00 97.12 186 GLU A CA 1
ATOM 1537 C C . GLU A 1 186 ? -6.832 -15.190 -3.835 1.00 97.12 186 GLU A C 1
ATOM 1539 O O . GLU A 1 186 ? -7.830 -15.073 -4.540 1.00 97.12 186 GLU A O 1
ATOM 1544 N N . LEU A 1 187 ? -6.032 -14.139 -3.615 1.00 97.50 187 LEU A N 1
ATOM 1545 C CA . LEU A 1 187 ? -6.345 -12.748 -3.993 1.00 97.50 187 LEU A CA 1
ATOM 1546 C C . LEU A 1 187 ? -5.741 -12.325 -5.337 1.00 97.50 187 LEU A C 1
ATOM 1548 O O . LEU A 1 187 ? -5.433 -11.153 -5.563 1.00 97.50 187 LEU A O 1
ATOM 1552 N N . MET A 1 188 ? -5.557 -13.267 -6.257 1.00 96.81 188 MET A N 1
ATOM 1553 C CA . MET A 1 188 ? -4.935 -12.974 -7.552 1.00 96.81 188 MET A CA 1
ATOM 1554 C C . MET A 1 188 ? -5.770 -12.013 -8.409 1.00 96.81 188 MET A C 1
ATOM 1556 O O . MET A 1 188 ? -5.207 -11.306 -9.241 1.00 96.81 188 MET A O 1
ATOM 1560 N N . ASP A 1 189 ? -7.084 -11.932 -8.193 1.00 97.50 189 ASP A N 1
ATOM 1561 C CA . ASP A 1 189 ? -7.938 -10.949 -8.869 1.00 97.50 189 ASP A CA 1
ATOM 1562 C C . ASP A 1 189 ? -7.713 -9.525 -8.348 1.00 97.50 189 ASP A C 1
ATOM 1564 O O . ASP A 1 189 ? -7.570 -8.606 -9.155 1.00 97.50 189 ASP A O 1
ATOM 1568 N N . LEU A 1 190 ? -7.532 -9.354 -7.033 1.00 98.25 190 LEU A N 1
ATOM 1569 C CA . LEU A 1 190 ? -7.058 -8.092 -6.460 1.00 98.25 190 LEU A CA 1
ATOM 1570 C C . LEU A 1 190 ? -5.679 -7.733 -7.024 1.00 98.25 190 LEU A C 1
ATOM 1572 O O . LEU A 1 190 ? -5.454 -6.604 -7.442 1.00 98.25 190 LEU A O 1
ATOM 1576 N N . LEU A 1 191 ? -4.754 -8.694 -7.112 1.00 97.69 191 LEU A N 1
ATOM 1577 C CA . LEU A 1 191 ? -3.411 -8.431 -7.633 1.00 97.69 191 LEU A CA 1
ATOM 1578 C C . LEU A 1 191 ? -3.434 -7.842 -9.054 1.00 97.69 191 LEU A C 1
ATOM 1580 O O . LEU A 1 191 ? -2.622 -6.957 -9.345 1.00 97.69 191 LEU A O 1
ATOM 1584 N N . LYS A 1 192 ? -4.342 -8.311 -9.923 1.00 96.62 192 LYS A N 1
ATOM 1585 C CA . LYS A 1 192 ? -4.457 -7.877 -11.330 1.00 96.62 192 LYS A CA 1
ATOM 1586 C C . LYS A 1 192 ? -4.807 -6.399 -11.485 1.00 96.62 192 LYS A C 1
ATOM 1588 O O . LYS A 1 192 ? -4.377 -5.799 -12.464 1.00 96.62 192 LYS A O 1
ATOM 1593 N N . ILE A 1 193 ? -5.553 -5.825 -10.541 1.00 96.75 193 ILE A N 1
ATOM 1594 C CA . ILE A 1 193 ? -5.940 -4.404 -10.573 1.00 96.75 193 ILE A CA 1
ATOM 1595 C C . ILE A 1 193 ? -4.921 -3.492 -9.879 1.00 96.75 193 ILE A C 1
ATOM 1597 O O . ILE A 1 193 ? -5.025 -2.274 -9.958 1.00 96.75 193 ILE A O 1
ATOM 1601 N N . THR A 1 194 ? -3.917 -4.059 -9.203 1.00 97.12 194 THR A N 1
ATOM 1602 C CA . THR A 1 194 ? -2.864 -3.255 -8.568 1.00 97.12 194 THR A CA 1
ATOM 1603 C C . THR A 1 194 ? -1.777 -2.836 -9.551 1.00 97.12 194 THR A C 1
ATOM 1605 O O . THR A 1 194 ? -1.390 -3.591 -10.447 1.00 97.12 194 THR A O 1
ATOM 1608 N N . ARG A 1 195 ? -1.166 -1.675 -9.296 1.00 95.44 195 ARG A N 1
ATOM 1609 C CA . ARG A 1 195 ? -0.012 -1.172 -10.048 1.00 95.44 195 ARG A CA 1
ATOM 1610 C C . ARG A 1 195 ? 1.121 -0.756 -9.125 1.00 95.44 195 ARG A C 1
ATOM 1612 O O . ARG A 1 195 ? 0.995 0.169 -8.334 1.00 95.44 195 ARG A O 1
ATOM 1619 N N . SER A 1 196 ? 2.266 -1.415 -9.283 1.00 94.25 196 SER A N 1
ATOM 1620 C CA . SER A 1 196 ? 3.518 -1.041 -8.603 1.00 94.25 196 SER A CA 1
ATOM 1621 C C . SER A 1 196 ? 4.399 -0.110 -9.446 1.00 94.25 196 SER A C 1
ATOM 1623 O O . SER A 1 196 ? 5.277 0.549 -8.913 1.00 94.25 196 SER A O 1
ATOM 1625 N N . CYS A 1 197 ? 4.203 -0.075 -10.766 1.00 93.00 197 CYS A N 1
ATOM 1626 C CA . CYS A 1 197 ? 5.058 0.652 -11.705 1.00 93.00 197 CYS A CA 1
ATOM 1627 C C . CYS A 1 197 ? 5.066 2.163 -11.459 1.00 93.00 197 CYS A C 1
ATOM 1629 O O . CYS A 1 197 ? 4.025 2.786 -11.619 1.00 93.00 197 CYS A O 1
ATOM 1631 N N . GLU A 1 198 ? 6.242 2.765 -11.274 1.00 90.25 198 GLU A N 1
ATOM 1632 C CA . GLU A 1 198 ? 6.411 4.225 -11.170 1.00 90.25 198 GLU A CA 1
ATOM 1633 C C . GLU A 1 198 ? 7.103 4.883 -12.381 1.00 90.25 198 GLU A C 1
ATOM 1635 O O . GLU A 1 198 ? 7.585 6.017 -12.300 1.00 90.25 198 GLU A O 1
ATOM 1640 N N . GLY A 1 199 ? 7.169 4.170 -13.508 1.00 88.50 199 GLY A N 1
ATOM 1641 C CA . GLY A 1 199 ? 7.699 4.693 -14.767 1.00 88.50 199 GLY A CA 1
ATOM 1642 C C . GLY A 1 199 ? 6.964 5.941 -15.270 1.00 88.50 199 GLY A C 1
ATOM 1643 O O . GLY A 1 199 ? 5.793 6.173 -14.956 1.00 88.50 199 GLY A O 1
ATOM 1644 N N . TRP A 1 200 ? 7.677 6.737 -16.065 1.00 86.62 200 TRP A N 1
ATOM 1645 C CA . TRP A 1 200 ? 7.180 7.972 -16.674 1.00 86.62 200 TRP A CA 1
ATOM 1646 C C . TRP A 1 200 ? 6.210 7.702 -17.832 1.00 86.62 200 TRP A C 1
ATOM 1648 O O . TRP A 1 200 ? 6.093 6.574 -18.314 1.00 86.62 200 TRP A O 1
ATOM 1658 N N . ASP A 1 201 ? 5.524 8.743 -18.296 1.00 87.81 201 ASP A N 1
ATOM 1659 C CA . ASP A 1 201 ? 4.549 8.693 -19.391 1.00 87.81 201 ASP A CA 1
ATOM 1660 C C . ASP A 1 201 ? 5.134 8.074 -20.672 1.00 87.81 201 ASP A C 1
ATOM 1662 O O . ASP A 1 201 ? 4.540 7.158 -21.242 1.00 87.81 201 ASP A O 1
ATOM 1666 N N . TYR A 1 202 ? 6.338 8.492 -21.070 1.00 86.69 202 TYR A N 1
ATOM 1667 C CA . TYR A 1 202 ? 7.029 7.980 -22.256 1.00 86.69 202 TYR A CA 1
ATOM 1668 C C . TYR A 1 202 ? 7.451 6.509 -22.124 1.00 86.69 202 TYR A C 1
ATOM 1670 O O . TYR A 1 202 ? 7.598 5.826 -23.131 1.00 86.69 202 TYR A O 1
ATOM 1678 N N . MET A 1 203 ? 7.624 6.011 -20.894 1.00 86.44 203 MET A N 1
ATOM 1679 C CA . MET A 1 203 ? 7.967 4.609 -20.616 1.00 86.44 203 MET A CA 1
ATOM 1680 C C . MET A 1 203 ? 6.740 3.699 -20.512 1.00 86.44 203 MET A C 1
ATOM 1682 O O . MET A 1 203 ? 6.880 2.489 -20.391 1.00 86.44 203 MET A O 1
ATOM 1686 N N . THR A 1 204 ? 5.547 4.282 -20.423 1.00 88.94 204 THR A N 1
ATOM 1687 C CA . THR A 1 204 ? 4.303 3.581 -20.071 1.00 88.94 204 THR A CA 1
ATOM 1688 C C . THR A 1 204 ? 3.203 3.818 -21.100 1.00 88.94 204 THR A C 1
ATOM 1690 O O . THR A 1 204 ? 2.030 3.582 -20.810 1.00 88.94 204 THR A O 1
ATOM 1693 N N . HIS A 1 205 ? 3.571 4.343 -22.274 1.00 88.88 205 HIS A N 1
ATOM 1694 C CA . HIS A 1 205 ? 2.655 4.708 -23.353 1.00 88.88 205 HIS A CA 1
ATOM 1695 C C . HIS A 1 205 ? 1.480 5.561 -22.851 1.00 88.88 205 HIS A C 1
ATOM 1697 O O . HIS A 1 205 ? 0.309 5.231 -23.046 1.00 88.88 205 HIS A O 1
ATOM 1703 N N . GLY A 1 206 ? 1.799 6.646 -22.139 1.00 86.62 206 GLY A N 1
ATOM 1704 C CA . GLY A 1 206 ? 0.792 7.509 -21.518 1.00 86.62 206 GLY A CA 1
ATOM 1705 C C . GLY A 1 206 ? 0.077 6.832 -20.347 1.00 86.62 206 GLY A C 1
ATOM 1706 O O . GLY A 1 206 ? -1.133 6.976 -20.199 1.00 86.62 206 GLY A O 1
ATOM 1707 N N . PHE A 1 207 ? 0.819 6.073 -19.534 1.00 87.75 207 PHE A N 1
ATOM 1708 C CA . PHE A 1 207 ? 0.333 5.341 -18.358 1.00 87.75 207 PHE A CA 1
ATOM 1709 C C . PHE A 1 207 ? -0.672 4.215 -18.633 1.00 87.75 207 PHE A C 1
ATOM 1711 O O . PHE A 1 207 ? -1.231 3.657 -17.685 1.00 87.75 207 PHE A O 1
ATOM 1718 N N . THR A 1 208 ? -0.853 3.824 -19.892 1.00 87.50 208 THR A N 1
ATOM 1719 C CA . THR A 1 208 ? -1.742 2.720 -20.288 1.00 87.50 208 THR A CA 1
ATOM 1720 C C . THR A 1 208 ? -1.181 1.350 -19.906 1.00 87.50 208 THR A C 1
ATOM 1722 O O . THR A 1 208 ? -1.947 0.423 -19.657 1.00 87.50 208 THR A O 1
ATOM 1725 N N . GLU A 1 209 ? 0.139 1.242 -19.749 1.00 90.94 209 GLU A N 1
ATOM 1726 C CA . GLU A 1 209 ? 0.824 0.018 -19.334 1.00 90.94 209 GLU A CA 1
ATOM 1727 C C . GLU A 1 209 ? 1.888 0.267 -18.255 1.00 90.94 209 GLU A C 1
ATOM 1729 O O . GLU A 1 209 ? 2.163 1.400 -17.845 1.00 90.94 209 GLU A O 1
ATOM 1734 N N . THR A 1 210 ? 2.467 -0.812 -17.728 1.00 92.31 210 THR A N 1
ATOM 1735 C CA . THR A 1 210 ? 3.627 -0.752 -16.832 1.00 92.31 210 THR A CA 1
ATOM 1736 C C . THR A 1 210 ? 4.912 -0.744 -17.645 1.00 92.31 210 THR A C 1
ATOM 1738 O O . THR A 1 210 ? 5.034 -1.539 -18.566 1.00 92.31 210 THR A O 1
ATOM 1741 N N . CYS A 1 211 ? 5.911 0.047 -17.250 1.00 91.25 211 CYS A N 1
ATOM 1742 C CA . CYS A 1 211 ? 7.166 0.141 -18.005 1.00 91.25 211 CYS A CA 1
ATOM 1743 C C . CYS A 1 211 ? 8.016 -1.138 -17.999 1.00 91.25 211 CYS A C 1
ATOM 1745 O O . CYS A 1 211 ? 8.993 -1.205 -18.730 1.00 91.25 211 CYS A O 1
ATOM 1747 N N . GLY A 1 212 ? 7.735 -2.100 -17.110 1.00 89.12 212 GLY A N 1
ATOM 1748 C CA . GLY A 1 212 ? 8.491 -3.353 -16.967 1.00 89.12 212 GLY A CA 1
ATOM 1749 C C . GLY A 1 212 ? 9.904 -3.201 -16.390 1.00 89.12 212 GLY A C 1
ATOM 1750 O O . GLY A 1 212 ? 10.453 -4.154 -15.852 1.00 89.12 212 GLY A O 1
ATOM 1751 N N . GLU A 1 213 ? 10.468 -1.997 -16.430 1.00 86.69 213 GLU A N 1
ATOM 1752 C CA . GLU A 1 213 ? 11.903 -1.793 -16.253 1.00 86.69 213 GLU A CA 1
ATOM 1753 C C . GLU A 1 213 ? 12.291 -0.972 -15.023 1.00 86.69 213 GLU A C 1
ATOM 1755 O O . GLU A 1 213 ? 13.438 -1.019 -14.582 1.00 86.69 213 GLU A O 1
ATOM 1760 N N . CYS A 1 214 ? 11.364 -0.206 -14.441 1.00 87.44 214 CYS A N 1
ATOM 1761 C CA . CYS A 1 214 ? 11.675 0.521 -13.216 1.00 87.44 214 CYS A CA 1
ATOM 1762 C C . CYS A 1 214 ? 11.875 -0.453 -12.057 1.00 87.44 214 CYS A C 1
ATOM 1764 O O . CYS A 1 214 ? 11.271 -1.529 -12.020 1.00 87.44 214 CYS A O 1
ATOM 1766 N N . TRP A 1 215 ? 12.637 -0.018 -11.056 1.00 88.31 215 TRP A N 1
ATOM 1767 C CA . TRP A 1 215 ? 12.919 -0.816 -9.869 1.00 88.31 215 TRP A CA 1
ATOM 1768 C C . TRP A 1 215 ? 11.654 -1.455 -9.260 1.00 88.31 215 TRP A C 1
ATOM 1770 O O . TRP A 1 215 ? 11.630 -2.660 -9.033 1.00 88.31 215 TRP A O 1
ATOM 1780 N N . TRP A 1 216 ? 10.558 -0.699 -9.129 1.00 90.44 216 TRP A N 1
ATOM 1781 C CA . TRP A 1 216 ? 9.274 -1.214 -8.634 1.00 90.44 216 TRP A CA 1
ATOM 1782 C C . TRP A 1 216 ? 8.614 -2.297 -9.509 1.00 90.44 216 TRP A C 1
ATOM 1784 O O . TRP A 1 216 ? 7.956 -3.192 -8.975 1.00 90.44 216 TRP A O 1
ATOM 1794 N N . CYS A 1 217 ? 8.758 -2.229 -10.841 1.00 91.00 217 CYS A N 1
ATOM 1795 C CA . CYS A 1 217 ? 8.250 -3.264 -11.751 1.00 91.00 217 CYS A CA 1
ATOM 1796 C C . CYS A 1 217 ? 9.035 -4.551 -11.565 1.00 91.00 217 CYS A C 1
ATOM 1798 O O . CYS A 1 217 ? 8.445 -5.609 -11.379 1.00 91.00 217 CYS A O 1
ATOM 1800 N N . MET A 1 218 ? 10.359 -4.442 -11.565 1.00 89.00 218 MET A N 1
ATOM 1801 C CA . MET A 1 218 ? 11.231 -5.591 -11.400 1.00 89.00 218 MET A CA 1
ATOM 1802 C C . MET A 1 218 ? 11.104 -6.191 -9.985 1.00 89.00 218 MET A C 1
ATOM 1804 O O . MET A 1 218 ? 11.119 -7.405 -9.831 1.00 89.00 218 MET A O 1
ATOM 1808 N N . GLU A 1 219 ? 10.908 -5.365 -8.944 1.00 91.38 219 GLU A N 1
ATOM 1809 C CA . GLU A 1 219 ? 10.619 -5.829 -7.574 1.00 91.38 219 GLU A CA 1
ATOM 1810 C C . GLU A 1 219 ? 9.349 -6.683 -7.524 1.00 91.38 219 GLU A C 1
ATOM 1812 O O . GLU A 1 219 ? 9.325 -7.752 -6.908 1.00 91.38 219 GLU A O 1
ATOM 1817 N N . ARG A 1 220 ? 8.294 -6.219 -8.199 1.00 93.44 220 ARG A N 1
ATOM 1818 C CA . ARG A 1 220 ? 7.051 -6.972 -8.365 1.00 93.44 220 ARG A CA 1
ATOM 1819 C C . ARG A 1 220 ? 7.285 -8.259 -9.157 1.00 93.44 220 ARG A C 1
ATOM 1821 O O . ARG A 1 220 ? 6.829 -9.307 -8.719 1.00 93.44 220 ARG A O 1
ATOM 1828 N N . ASP A 1 221 ? 7.978 -8.194 -10.286 1.00 91.06 221 ASP A N 1
ATOM 1829 C CA . ASP A 1 221 ? 8.234 -9.365 -11.126 1.00 91.06 221 ASP A CA 1
ATOM 1830 C C . ASP A 1 221 ? 8.977 -10.463 -10.355 1.00 91.06 221 ASP A C 1
ATOM 1832 O O . ASP A 1 221 ? 8.491 -11.587 -10.266 1.00 91.06 221 ASP A O 1
ATOM 1836 N N . TRP A 1 222 ? 10.069 -10.118 -9.670 1.00 90.62 222 TRP A N 1
ATOM 1837 C CA . TRP A 1 222 ? 10.780 -11.054 -8.800 1.00 90.62 222 TRP A CA 1
ATOM 1838 C C . TRP A 1 222 ? 9.856 -11.700 -7.762 1.00 90.62 222 TRP A C 1
ATOM 1840 O O . TRP A 1 222 ? 9.853 -12.921 -7.608 1.00 90.62 222 TRP A O 1
ATOM 1850 N N . ALA A 1 223 ? 9.049 -10.898 -7.063 1.00 92.94 223 ALA A N 1
ATOM 1851 C CA . ALA A 1 223 ? 8.177 -11.410 -6.014 1.00 92.94 223 ALA A CA 1
ATOM 1852 C C . ALA A 1 223 ? 7.142 -12.411 -6.548 1.00 92.94 223 ALA A C 1
ATOM 1854 O O . ALA A 1 223 ? 6.962 -13.470 -5.959 1.00 92.94 223 ALA A O 1
ATOM 1855 N N . PHE A 1 224 ? 6.472 -12.101 -7.659 1.00 93.12 224 PHE A N 1
ATOM 1856 C CA . PHE A 1 224 ? 5.337 -12.896 -8.146 1.00 93.12 224 PHE A CA 1
ATOM 1857 C C . PHE A 1 224 ? 5.709 -13.946 -9.205 1.00 93.12 224 PHE A C 1
ATOM 1859 O O . PHE A 1 224 ? 4.934 -14.872 -9.459 1.00 93.12 224 PHE A O 1
ATOM 1866 N N . ASN A 1 225 ? 6.885 -13.835 -9.827 1.00 90.00 225 ASN A N 1
ATOM 1867 C CA . ASN A 1 225 ? 7.327 -14.744 -10.883 1.00 90.00 225 ASN A CA 1
ATOM 1868 C C . ASN A 1 225 ? 8.584 -15.544 -10.553 1.00 90.00 225 ASN A C 1
ATOM 1870 O O . ASN A 1 225 ? 8.860 -16.492 -11.283 1.00 90.00 225 ASN A O 1
ATOM 1874 N N . VAL A 1 226 ? 9.305 -15.221 -9.476 1.00 86.38 226 VAL A N 1
ATOM 1875 C CA . VAL A 1 226 ? 10.561 -15.908 -9.137 1.00 86.38 226 VAL A CA 1
ATOM 1876 C C . VAL A 1 226 ? 10.603 -16.414 -7.697 1.00 86.38 226 VAL A C 1
ATOM 1878 O O . VAL A 1 226 ? 11.069 -17.519 -7.473 1.00 86.38 226 VAL A O 1
ATOM 1881 N N . TRP A 1 227 ? 10.128 -15.652 -6.708 1.00 84.31 227 TRP A N 1
ATOM 1882 C CA . TRP A 1 227 ? 10.309 -15.981 -5.282 1.00 84.31 227 TRP A CA 1
ATOM 1883 C C . TRP A 1 227 ? 9.860 -17.402 -4.890 1.00 84.31 227 TRP A C 1
ATOM 1885 O O . TRP A 1 227 ? 10.587 -18.094 -4.182 1.00 84.31 227 TRP A O 1
ATOM 1895 N N . ASN A 1 228 ? 8.695 -17.833 -5.379 1.00 71.50 228 ASN A N 1
ATOM 1896 C CA . ASN A 1 228 ? 8.079 -19.127 -5.060 1.00 71.50 228 ASN A CA 1
ATOM 1897 C C . ASN A 1 228 ? 8.125 -20.139 -6.226 1.00 71.50 228 ASN A C 1
ATOM 1899 O O . ASN A 1 228 ? 7.392 -21.129 -6.191 1.00 71.50 228 ASN A O 1
ATOM 1903 N N . LYS A 1 229 ? 8.923 -19.889 -7.274 1.00 67.62 229 LYS A N 1
ATOM 1904 C CA . LYS A 1 229 ? 8.984 -20.721 -8.491 1.00 67.62 229 LYS A CA 1
ATOM 1905 C C . LYS A 1 229 ? 10.393 -21.252 -8.731 1.00 67.62 229 LYS A C 1
ATOM 1907 O O . LYS A 1 229 ? 10.492 -22.431 -9.134 1.00 67.62 229 LYS A O 1
#

Secondary structure (DSSP, 8-state):
--PPP----SEEEEE--SSHHHHHHHHHHHHHHGGG-S--EEEEEEEEETT-THHHHHHHHHHHHHHHHSSSEEPPPEEEEES-TTTSHHHHHHHHHHHHHHHH-S-EEEE--PPBPPPHHHHHHHSS-BTTTBTTGGGGS-GGGSGGGTTT--SEEEEGGGTEEEE-TTTT-BHHHHHHHHHHTT-HHHHHH-------GGGTTTTTS--S-SHHHHHHHHHHHTTT-

Sequence (229 aa):
MSIKIPVITENVIIRLSGGADSAILLWMICNEWKKENKPLTVWPITIIHGVRNWQSYHAQQVYDYIQENCYGNFMPQRAWLCENPKEDYVDYQESLIDEVVSEIGETSQVFNGVTANPPEEIGQKYWGSSPVFGEKVWECREKHRDWEGRWNKQLVDDDERRKLIHCCPFIHSHKGAIAELYEKYELMDLLKITRSCEGWDYMTHGFTETCGECWWCMERDWAFNVWNK

Foldseek 3Di:
DDFAFPDDDLAEEFAQQLALQSLLNLQRNQVNCVVVPDAHEYAYEYEAEQQRNCSCVSSVVSLVVCVVPGDHHYDPYYYHYDDCCVPCVVVVVVVVVLVVLVVVVAQYEYEDRDAAAPDVVLQCVQQQADPVGGRCLSVVDPCCSHCVNQVPPDQWDDDVVSSYIYGYSRSHPALLVSLVSCVVVVVVVSNVSGDQAPDGCVQCVRVVHHNCRHSRNSSNCCNNPPSVD